Protein AF-A0A395YNE3-F1 (afdb_monomer_lite)

pLDDT: mean 74.56, std 19.7, range [29.56, 95.12]

Sequence (289 aa):
MYQTGFYNIILKGLAVMEKPTGIAQDAAESILNPAFVHENLLLLRRRLMLSQSEFIAKYLSDEDKKPLLSISKLSNIETKGGKDALKYANIISEQLSVDPNLFQLTPDAFAKNIELFIESQLNNTTSGDISELAQMVQKTSYVETLVHVMSDYLTDNLISGELKPGDKLPSDRNLAAMFGVGRTAVREALKVLSVLGLVRILPGQGTFVASKSANFFMAPLSWTFLLGEHNLGNIITVRTMLEDTSSRLAAEKATAEELDEMGTIISSAQELLPIIISRNFWSMILIFT

Structure (mmCIF, N/CA/C/O backbone):
data_AF-A0A395YNE3-F1
#
_entry.id   AF-A0A395YNE3-F1
#
loop_
_atom_site.group_PDB
_atom_site.id
_atom_site.type_symbol
_atom_site.label_atom_id
_atom_site.label_alt_id
_atom_site.label_comp_id
_atom_site.label_asym_id
_atom_site.label_entity_id
_atom_site.label_seq_id
_atom_site.pdbx_PDB_ins_code
_atom_site.Cartn_x
_atom_site.Cartn_y
_atom_site.Cartn_z
_atom_site.occupancy
_atom_site.B_iso_or_equiv
_atom_site.auth_seq_id
_atom_site.auth_comp_id
_atom_site.auth_asym_id
_atom_site.auth_atom_id
_atom_site.pdbx_PDB_model_num
ATOM 1 N N . MET A 1 1 ? 59.769 -0.523 -21.538 1.00 37.00 1 MET A N 1
ATOM 2 C CA . MET A 1 1 ? 59.441 -0.085 -22.909 1.00 37.00 1 MET A CA 1
ATOM 3 C C . MET A 1 1 ? 57.962 -0.366 -23.128 1.00 37.00 1 MET A C 1
ATOM 5 O O . MET A 1 1 ? 57.574 -1.413 -23.619 1.00 37.00 1 MET A O 1
ATOM 9 N N . TYR A 1 2 ? 57.146 0.530 -22.579 1.00 34.03 2 TYR A N 1
ATOM 10 C CA . TYR A 1 2 ? 55.697 0.562 -22.727 1.00 34.03 2 TYR A CA 1
ATOM 11 C C . TYR A 1 2 ? 55.397 1.252 -24.054 1.00 34.03 2 TYR A C 1
ATOM 13 O O . TYR A 1 2 ? 55.810 2.395 -24.192 1.00 34.03 2 TYR A O 1
ATOM 21 N N . GLN A 1 3 ? 54.735 0.575 -24.996 1.00 40.62 3 GLN A N 1
ATOM 22 C CA . GLN A 1 3 ? 53.855 1.155 -26.032 1.00 40.62 3 GLN A CA 1
ATOM 23 C C . GLN A 1 3 ? 53.572 0.120 -27.131 1.00 40.62 3 GLN A C 1
ATOM 25 O O . GLN A 1 3 ? 54.050 0.228 -28.254 1.00 40.62 3 GLN A O 1
ATOM 30 N N . THR A 1 4 ? 52.800 -0.926 -26.823 1.00 42.62 4 THR A N 1
ATOM 31 C CA . THR A 1 4 ? 52.101 -1.707 -27.876 1.00 42.62 4 THR A CA 1
ATOM 32 C C . THR A 1 4 ? 50.887 -2.501 -27.369 1.00 42.62 4 THR A C 1
ATOM 34 O O . THR A 1 4 ? 50.338 -3.319 -28.096 1.00 42.62 4 THR A O 1
ATOM 37 N N . GLY A 1 5 ? 50.433 -2.269 -26.128 1.00 36.66 5 GLY A N 1
ATOM 38 C CA . GLY A 1 5 ? 49.318 -3.013 -25.518 1.00 36.66 5 GLY A CA 1
ATOM 39 C C . GLY A 1 5 ? 47.963 -2.295 -25.518 1.00 36.66 5 GLY A C 1
ATOM 40 O O . GLY A 1 5 ? 46.941 -2.939 -25.317 1.00 36.66 5 GLY A O 1
ATOM 41 N N . PHE A 1 6 ? 47.926 -0.978 -25.755 1.00 35.12 6 PHE A N 1
ATOM 42 C CA . PHE A 1 6 ? 46.714 -0.176 -25.518 1.00 35.12 6 PHE A CA 1
ATOM 43 C C . PHE A 1 6 ? 45.779 -0.037 -26.732 1.00 35.12 6 PHE A C 1
ATOM 45 O O . PHE A 1 6 ? 44.622 0.325 -26.560 1.00 35.12 6 PHE A O 1
ATOM 52 N N . TYR A 1 7 ? 46.225 -0.381 -27.948 1.00 32.66 7 TYR A N 1
ATOM 53 C CA . TYR A 1 7 ? 45.396 -0.250 -29.160 1.00 32.66 7 TYR A CA 1
ATOM 54 C C . TYR A 1 7 ? 44.656 -1.540 -29.572 1.00 32.66 7 TYR A C 1
ATOM 56 O O . TYR A 1 7 ? 43.687 -1.470 -30.319 1.00 32.66 7 TYR A O 1
ATOM 64 N N . ASN A 1 8 ? 45.034 -2.713 -29.038 1.00 33.00 8 ASN A N 1
ATOM 65 C CA . ASN A 1 8 ? 44.382 -3.998 -29.362 1.00 33.00 8 ASN A CA 1
ATOM 66 C C . ASN A 1 8 ? 43.305 -4.448 -28.356 1.00 33.00 8 ASN A C 1
ATOM 68 O O . ASN A 1 8 ? 42.563 -5.386 -28.640 1.00 33.00 8 ASN A O 1
ATOM 72 N N . ILE A 1 9 ? 43.179 -3.779 -27.206 1.00 37.25 9 ILE A N 1
ATOM 73 C CA . ILE A 1 9 ? 42.118 -4.062 -26.221 1.00 37.25 9 ILE A CA 1
ATOM 74 C C . ILE A 1 9 ? 40.842 -3.270 -26.552 1.00 37.25 9 ILE A C 1
ATOM 76 O O . ILE A 1 9 ? 39.740 -3.789 -26.397 1.00 37.25 9 ILE A O 1
ATOM 80 N N . ILE A 1 10 ? 40.978 -2.072 -27.131 1.00 35.06 10 ILE A N 1
ATOM 81 C CA . ILE A 1 10 ? 39.840 -1.229 -27.534 1.00 35.06 10 ILE A CA 1
ATOM 82 C C . ILE A 1 10 ? 39.072 -1.843 -28.728 1.00 35.06 10 ILE A C 1
ATOM 84 O O . ILE A 1 10 ? 37.851 -1.746 -28.779 1.00 35.06 10 ILE A O 1
ATOM 88 N N . LEU A 1 11 ? 39.741 -2.557 -29.647 1.00 33.41 11 LEU A N 1
ATOM 89 C CA . LEU A 1 11 ? 39.080 -3.166 -30.818 1.00 33.41 11 LEU A CA 1
ATOM 90 C C . LEU A 1 11 ? 38.543 -4.591 -30.592 1.00 33.41 11 LEU A C 1
ATOM 92 O O . LEU A 1 11 ? 37.650 -5.014 -31.320 1.00 33.41 11 LEU A O 1
ATOM 96 N N . LYS A 1 12 ? 38.992 -5.314 -29.554 1.00 36.06 12 LYS A N 1
ATOM 97 C CA . LYS A 1 12 ? 38.308 -6.544 -29.099 1.00 36.06 12 LYS A CA 1
ATOM 98 C C . LYS A 1 12 ? 37.111 -6.258 -28.182 1.00 36.06 12 LYS A C 1
ATOM 100 O O . LYS A 1 12 ? 36.227 -7.099 -28.084 1.00 36.06 12 LYS A O 1
ATOM 105 N N . GLY A 1 13 ? 37.055 -5.072 -27.572 1.00 32.16 13 GLY A N 1
ATOM 106 C CA . GLY A 1 13 ? 35.927 -4.609 -26.755 1.00 32.16 13 GLY A CA 1
ATOM 107 C C . GLY A 1 13 ? 34.758 -3.996 -27.537 1.00 32.16 13 GLY A C 1
ATOM 108 O O . GLY A 1 13 ? 33.693 -3.821 -26.961 1.00 32.16 13 GLY A O 1
ATOM 109 N N . LEU A 1 14 ? 34.917 -3.702 -28.836 1.00 29.67 14 LEU A N 1
ATOM 110 C CA . LEU A 1 14 ? 33.851 -3.141 -29.686 1.00 29.67 14 LEU A CA 1
ATOM 111 C C . LEU A 1 14 ? 33.182 -4.157 -30.635 1.00 29.67 14 LEU A C 1
ATOM 113 O O . LEU A 1 14 ? 32.278 -3.785 -31.377 1.00 29.67 14 LEU A O 1
ATOM 117 N N . ALA A 1 15 ? 33.595 -5.429 -30.612 1.00 31.17 15 ALA A N 1
ATOM 118 C CA . ALA A 1 15 ? 33.071 -6.477 -31.499 1.00 31.17 15 ALA A CA 1
ATOM 119 C C . ALA A 1 15 ? 32.186 -7.528 -30.800 1.00 31.17 15 ALA A C 1
ATOM 121 O O . ALA A 1 15 ? 31.729 -8.458 -31.454 1.00 31.17 15 ALA A O 1
ATOM 122 N N . VAL A 1 16 ? 31.885 -7.373 -29.506 1.00 34.28 16 VAL A N 1
ATOM 123 C CA . VAL A 1 16 ? 30.870 -8.190 -28.812 1.00 34.28 16 VAL A CA 1
ATOM 124 C C . VAL A 1 16 ? 29.653 -7.315 -28.514 1.00 34.28 16 VAL A C 1
ATOM 126 O O . VAL A 1 16 ? 29.252 -7.095 -27.380 1.00 34.28 16 VAL A O 1
ATOM 129 N N . MET A 1 17 ? 29.090 -6.774 -29.594 1.00 29.56 17 MET A N 1
ATOM 130 C CA . MET A 1 17 ? 27.682 -6.388 -29.695 1.00 29.56 17 MET A CA 1
ATOM 131 C C . MET A 1 17 ? 26.917 -7.557 -30.329 1.00 29.56 17 MET A C 1
ATOM 133 O O . MET A 1 17 ? 26.218 -7.400 -31.329 1.00 29.56 17 MET A O 1
ATOM 137 N N . GLU A 1 18 ? 27.068 -8.756 -29.767 1.00 30.50 18 GLU A N 1
ATOM 138 C CA . GLU A 1 18 ? 26.043 -9.776 -29.939 1.00 30.50 18 GLU A CA 1
ATOM 139 C C . GLU A 1 18 ? 24.945 -9.450 -28.934 1.00 30.50 18 GLU A C 1
ATOM 141 O O . GLU A 1 18 ? 25.127 -9.537 -27.719 1.00 30.50 18 GLU A O 1
ATOM 146 N N . LYS A 1 19 ? 23.797 -9.017 -29.471 1.00 32.00 19 LYS A N 1
ATOM 147 C CA . LYS A 1 19 ? 22.507 -9.073 -28.776 1.00 32.00 19 LYS A CA 1
ATOM 148 C C . LYS A 1 19 ? 22.451 -10.389 -27.992 1.00 32.00 19 LYS A C 1
ATOM 150 O O . LYS A 1 19 ? 22.839 -11.400 -28.576 1.00 32.00 19 LYS A O 1
ATOM 155 N N . PRO A 1 20 ? 21.949 -10.431 -26.746 1.00 30.88 20 PRO A N 1
ATOM 156 C CA . PRO A 1 20 ? 21.770 -11.696 -26.051 1.00 30.88 20 PRO A CA 1
ATOM 157 C C . PRO A 1 20 ? 20.694 -12.515 -26.781 1.00 30.88 20 PRO A C 1
ATOM 159 O O . PRO A 1 20 ? 19.504 -12.460 -26.482 1.00 30.88 20 PRO A O 1
ATOM 162 N N . THR A 1 21 ? 21.123 -13.267 -27.792 1.00 35.94 21 THR A N 1
ATOM 163 C CA . THR A 1 21 ? 20.392 -14.354 -28.423 1.00 35.94 21 THR A CA 1
ATOM 164 C C . THR A 1 21 ? 20.439 -15.530 -27.466 1.00 35.94 21 THR A C 1
ATOM 166 O O . THR A 1 21 ? 21.316 -16.384 -27.531 1.00 35.94 21 THR A O 1
ATOM 169 N N . GLY A 1 22 ? 19.479 -15.529 -26.549 1.00 30.23 22 GLY A N 1
ATOM 170 C CA . GLY A 1 22 ? 19.093 -16.663 -25.721 1.00 30.23 22 GLY A CA 1
ATOM 171 C C . GLY A 1 22 ? 17.600 -16.930 -25.881 1.00 30.23 22 GLY A C 1
ATOM 172 O O . GLY A 1 22 ? 16.867 -16.918 -24.901 1.00 30.23 22 GLY A O 1
ATOM 173 N N . ILE A 1 23 ? 17.142 -17.109 -27.124 1.00 35.56 23 ILE A N 1
ATOM 174 C CA . ILE A 1 23 ? 15.809 -17.627 -27.451 1.00 35.56 23 ILE A CA 1
ATOM 175 C C . ILE A 1 23 ? 16.020 -18.952 -28.177 1.00 35.56 23 ILE A C 1
ATOM 177 O O . ILE A 1 23 ? 16.461 -18.946 -29.321 1.00 35.56 23 ILE A O 1
ATOM 181 N N . ALA A 1 24 ? 15.679 -20.063 -27.530 1.00 35.56 24 ALA A N 1
ATOM 182 C CA . ALA A 1 24 ? 14.975 -21.176 -28.163 1.00 35.56 24 ALA A CA 1
ATOM 183 C C . ALA A 1 24 ? 14.585 -22.213 -27.102 1.00 35.56 24 ALA A C 1
ATOM 185 O O . ALA A 1 24 ? 15.430 -22.639 -26.323 1.00 35.56 24 ALA A O 1
ATOM 186 N N . GLN A 1 25 ? 13.324 -22.649 -27.175 1.00 32.97 25 GLN A N 1
ATOM 187 C CA . GLN A 1 25 ? 12.734 -23.810 -26.495 1.00 32.97 25 GLN A CA 1
ATOM 188 C C . GLN A 1 25 ? 12.324 -23.608 -25.031 1.00 32.97 25 GLN A C 1
ATOM 190 O O . GLN A 1 25 ? 12.816 -24.280 -24.140 1.00 32.97 25 GLN A O 1
ATOM 195 N N . ASP A 1 26 ? 11.402 -22.671 -24.799 1.00 31.81 26 ASP A N 1
ATOM 196 C CA . ASP A 1 26 ? 10.126 -22.975 -24.126 1.00 31.81 26 ASP A CA 1
ATOM 197 C C . ASP A 1 26 ? 9.287 -21.696 -23.996 1.00 31.81 26 ASP A C 1
ATOM 199 O O . ASP A 1 26 ? 9.612 -20.813 -23.207 1.00 31.81 26 ASP A O 1
ATOM 203 N N . ALA A 1 27 ? 8.241 -21.602 -24.823 1.00 34.97 27 ALA A N 1
ATOM 204 C CA . ALA A 1 27 ? 6.957 -20.925 -24.596 1.00 34.97 27 ALA A CA 1
ATOM 205 C C . ALA A 1 27 ? 6.392 -20.465 -25.944 1.00 34.97 27 ALA A C 1
ATOM 207 O O . ALA A 1 27 ? 6.839 -19.491 -26.551 1.00 34.97 27 ALA A O 1
ATOM 208 N N . ALA A 1 28 ? 5.395 -21.198 -26.418 1.00 36.03 28 ALA A N 1
ATOM 209 C CA . ALA A 1 28 ? 4.465 -20.698 -27.407 1.00 36.03 28 ALA A CA 1
ATOM 210 C C . ALA A 1 28 ? 3.846 -19.372 -26.909 1.00 36.03 28 ALA A C 1
ATOM 212 O O . ALA A 1 28 ? 3.448 -19.275 -25.752 1.00 36.03 28 ALA A O 1
ATOM 213 N N . GLU A 1 29 ? 3.788 -18.376 -27.799 1.00 44.19 29 GLU A N 1
ATOM 214 C CA . GLU A 1 29 ? 2.995 -17.140 -27.689 1.00 44.19 29 GLU A CA 1
ATOM 215 C C . GLU A 1 29 ? 3.310 -16.173 -26.529 1.00 44.19 29 GLU A C 1
ATOM 217 O O . GLU A 1 29 ? 2.519 -15.966 -25.614 1.00 44.19 29 GLU A O 1
ATOM 222 N N . SER A 1 30 ? 4.399 -15.408 -26.658 1.00 53.66 30 SER A N 1
ATOM 223 C CA . SER A 1 30 ? 4.457 -14.070 -26.050 1.00 53.66 30 SER A CA 1
ATOM 224 C C . SER A 1 30 ? 3.650 -13.083 -26.905 1.00 53.66 30 SER A C 1
ATOM 226 O O . SER A 1 30 ? 4.214 -12.259 -27.628 1.00 53.66 30 SER A O 1
ATOM 228 N N . ILE A 1 31 ? 2.320 -13.187 -26.871 1.00 63.75 31 ILE A N 1
ATOM 229 C CA . ILE A 1 31 ? 1.443 -12.166 -27.454 1.00 63.75 31 ILE A CA 1
ATOM 230 C C . ILE A 1 31 ? 1.620 -10.895 -26.620 1.00 63.75 31 ILE A C 1
ATOM 232 O O . ILE A 1 31 ? 1.262 -10.870 -25.443 1.00 63.75 31 ILE A O 1
ATOM 236 N N . LEU A 1 32 ? 2.186 -9.846 -27.224 1.00 82.38 32 LEU A N 1
ATOM 237 C CA . LEU A 1 32 ? 2.226 -8.519 -26.612 1.00 82.38 32 LEU A CA 1
ATOM 238 C C . LEU A 1 32 ? 0.789 -8.073 -26.347 1.00 82.38 32 LEU A C 1
ATOM 240 O O . LEU A 1 32 ? -0.015 -7.963 -27.275 1.00 82.38 32 LEU A O 1
ATOM 244 N N . ASN A 1 33 ? 0.463 -7.838 -25.082 1.00 88.75 33 ASN A N 1
ATOM 245 C CA . ASN A 1 33 ? -0.868 -7.434 -24.672 1.00 88.75 33 ASN A CA 1
ATOM 246 C C . ASN A 1 33 ? -0.793 -6.151 -23.828 1.00 88.75 33 ASN A C 1
ATOM 248 O O . ASN A 1 33 ? -0.316 -6.187 -22.690 1.00 88.75 33 ASN A O 1
ATOM 252 N N . PRO A 1 34 ? -1.320 -5.018 -24.336 1.00 88.75 34 PRO A N 1
ATOM 253 C CA . PRO A 1 34 ? -1.394 -3.763 -23.591 1.00 88.75 34 PRO A CA 1
ATOM 254 C C . PRO A 1 34 ? -2.131 -3.867 -22.249 1.00 88.75 34 PRO A C 1
ATOM 256 O O . PRO A 1 34 ? -1.916 -3.029 -21.374 1.00 88.75 34 PRO A O 1
ATOM 259 N N . ALA A 1 35 ? -2.978 -4.886 -22.060 1.00 89.81 35 ALA A N 1
ATOM 260 C CA . ALA A 1 35 ? -3.647 -5.135 -20.789 1.00 89.81 35 ALA A CA 1
ATOM 261 C C . ALA A 1 35 ? -2.662 -5.453 -19.651 1.00 89.81 35 ALA A C 1
ATOM 263 O O . ALA A 1 35 ? -2.973 -5.148 -18.511 1.00 89.81 35 ALA A O 1
ATOM 264 N N . PHE A 1 36 ? -1.465 -5.983 -19.930 1.00 93.31 36 PHE A N 1
ATOM 265 C CA . PHE A 1 36 ? -0.478 -6.278 -18.881 1.00 93.31 36 PHE A CA 1
ATOM 266 C C . PHE A 1 36 ? 0.329 -5.059 -18.426 1.00 93.31 36 PHE A C 1
ATOM 268 O O . PHE A 1 36 ? 1.002 -5.116 -17.399 1.00 93.31 36 PHE A O 1
ATOM 275 N N . VAL A 1 37 ? 0.249 -3.932 -19.142 1.00 93.69 37 VAL A N 1
ATOM 276 C CA . VAL A 1 37 ? 1.088 -2.752 -18.870 1.00 93.69 37 VAL A CA 1
ATOM 277 C C . VAL A 1 37 ? 0.909 -2.237 -17.452 1.00 93.69 37 VAL A C 1
ATOM 279 O O . VAL A 1 37 ? 1.887 -1.883 -16.802 1.00 93.69 37 VAL A O 1
ATOM 282 N N . HIS A 1 38 ? -0.322 -2.205 -16.948 1.00 93.44 38 HIS A N 1
ATOM 283 C CA . HIS A 1 38 ? -0.559 -1.694 -15.606 1.00 93.44 38 HIS A CA 1
ATOM 284 C C . HIS A 1 38 ? -0.001 -2.598 -14.509 1.00 93.44 38 HIS A C 1
ATOM 286 O O . HIS A 1 38 ? 0.606 -2.110 -13.557 1.00 93.44 38 HIS A O 1
ATOM 292 N N . GLU A 1 39 ? -0.162 -3.908 -14.674 1.00 91.06 39 GLU A N 1
ATOM 293 C CA . GLU A 1 39 ? 0.361 -4.901 -13.748 1.00 91.06 39 GLU A CA 1
ATOM 294 C C . GLU A 1 39 ? 1.893 -4.898 -13.767 1.00 91.06 39 GLU A C 1
ATOM 296 O O . GLU A 1 39 ? 2.529 -4.933 -12.718 1.00 91.06 39 GLU A O 1
ATOM 301 N N . ASN A 1 40 ? 2.498 -4.735 -14.943 1.00 92.94 40 ASN A N 1
ATOM 302 C CA . ASN A 1 40 ? 3.946 -4.648 -15.097 1.00 92.94 40 ASN A CA 1
ATOM 303 C C . ASN A 1 40 ? 4.528 -3.327 -14.568 1.00 92.94 40 ASN A C 1
ATOM 305 O O . ASN A 1 40 ? 5.600 -3.331 -13.965 1.00 92.94 40 ASN A O 1
ATOM 309 N N . LEU A 1 41 ? 3.821 -2.200 -14.697 1.00 93.25 41 LEU A N 1
ATOM 310 C CA . LEU A 1 41 ? 4.197 -0.946 -14.028 1.00 93.25 41 LEU A CA 1
ATOM 311 C C . LEU A 1 41 ? 4.211 -1.115 -12.505 1.00 93.25 41 LEU A C 1
ATOM 313 O O . LEU A 1 41 ? 5.187 -0.753 -11.844 1.00 93.25 41 LEU A O 1
ATOM 317 N N . LEU A 1 42 ? 3.157 -1.732 -11.971 1.00 90.12 42 LEU A N 1
ATOM 318 C CA . LEU A 1 42 ? 3.047 -2.048 -10.555 1.00 90.12 42 LEU A CA 1
ATOM 319 C C . LEU A 1 42 ? 4.168 -2.991 -10.097 1.00 90.12 42 LEU A C 1
ATOM 321 O O . LEU A 1 42 ? 4.780 -2.757 -9.053 1.00 90.12 42 LEU A O 1
ATOM 325 N N . LEU A 1 43 ? 4.464 -4.037 -10.873 1.00 88.38 43 LEU A N 1
ATOM 326 C CA . LEU A 1 43 ? 5.547 -4.977 -10.583 1.00 88.38 43 LEU A CA 1
ATOM 327 C C . LEU A 1 43 ? 6.905 -4.288 -10.583 1.00 88.38 43 LEU A C 1
ATOM 329 O O . LEU A 1 43 ? 7.659 -4.467 -9.631 1.00 88.38 43 LEU A O 1
ATOM 333 N N . LEU A 1 44 ? 7.209 -3.473 -11.593 1.00 89.62 44 LEU A N 1
ATOM 334 C CA . LEU A 1 44 ? 8.458 -2.721 -11.647 1.00 89.62 44 LEU A CA 1
ATOM 335 C C . LEU A 1 44 ? 8.619 -1.841 -10.407 1.00 89.62 44 LEU A C 1
ATOM 337 O O . LEU A 1 44 ? 9.636 -1.927 -9.720 1.00 89.62 44 LEU A O 1
ATOM 341 N N . ARG A 1 45 ? 7.615 -1.015 -10.094 1.00 90.00 45 ARG A N 1
ATOM 342 C CA . ARG A 1 45 ? 7.679 -0.113 -8.942 1.00 90.00 45 ARG A CA 1
ATOM 343 C C . ARG A 1 45 ? 7.915 -0.879 -7.643 1.00 90.00 45 ARG A C 1
ATOM 345 O O . ARG A 1 45 ? 8.775 -0.496 -6.850 1.00 90.00 45 ARG A O 1
ATOM 352 N N . ARG A 1 46 ? 7.170 -1.967 -7.436 1.00 86.06 46 ARG A N 1
ATOM 353 C CA . ARG A 1 46 ? 7.303 -2.803 -6.241 1.00 86.06 46 ARG A CA 1
ATOM 354 C C . ARG A 1 46 ? 8.675 -3.464 -6.157 1.00 86.06 46 ARG A C 1
ATOM 356 O O . ARG A 1 46 ? 9.270 -3.419 -5.088 1.00 86.06 46 ARG A O 1
ATOM 363 N N . ARG A 1 47 ? 9.207 -3.987 -7.269 1.00 82.62 47 ARG A N 1
ATOM 364 C CA . ARG A 1 47 ? 10.557 -4.577 -7.339 1.00 82.62 47 ARG A CA 1
ATOM 365 C C . ARG A 1 47 ? 11.667 -3.568 -7.060 1.00 82.62 47 ARG A C 1
ATOM 367 O O . ARG A 1 47 ? 12.698 -3.938 -6.508 1.00 82.62 47 ARG A O 1
ATOM 374 N N . LEU A 1 48 ? 11.449 -2.301 -7.398 1.00 81.81 48 LEU A N 1
ATOM 375 C CA . LEU A 1 48 ? 12.358 -1.208 -7.057 1.00 81.81 48 LEU A CA 1
ATOM 376 C C . LEU A 1 48 ? 12.217 -0.723 -5.602 1.00 81.81 48 LEU A C 1
ATOM 378 O O . LEU A 1 48 ? 12.982 0.148 -5.200 1.00 81.81 48 LEU A O 1
ATOM 382 N N . MET A 1 49 ? 11.277 -1.271 -4.819 1.00 80.94 49 MET A N 1
ATOM 383 C CA . MET A 1 49 ? 10.934 -0.826 -3.457 1.00 80.94 49 MET A CA 1
ATOM 384 C C . MET A 1 49 ? 10.571 0.655 -3.379 1.00 80.94 49 MET A C 1
ATOM 386 O O . MET A 1 49 ? 10.914 1.327 -2.413 1.00 80.94 49 MET A O 1
ATOM 390 N N . LEU A 1 50 ? 9.892 1.176 -4.399 1.00 83.31 50 LEU A N 1
ATOM 391 C CA . LEU A 1 50 ? 9.516 2.584 -4.430 1.00 83.31 50 LEU A CA 1
ATOM 392 C C . LEU A 1 50 ? 8.048 2.754 -4.052 1.00 83.31 50 LEU A C 1
ATOM 394 O O . LEU A 1 50 ? 7.151 2.066 -4.564 1.00 83.31 50 LEU A O 1
ATOM 398 N N . SER A 1 51 ? 7.790 3.722 -3.177 1.00 85.00 51 SER A N 1
ATOM 399 C CA . SER A 1 51 ? 6.449 4.284 -3.025 1.00 85.00 51 SER A CA 1
ATOM 400 C C . SER A 1 51 ? 5.981 4.882 -4.347 1.00 85.00 51 SER A C 1
ATOM 402 O O . SER A 1 51 ? 6.767 5.119 -5.266 1.00 85.00 51 SER A O 1
ATOM 404 N N . GLN A 1 52 ? 4.685 5.146 -4.476 1.00 87.88 52 GLN A N 1
ATOM 405 C CA . GLN A 1 52 ? 4.191 5.840 -5.666 1.00 87.88 52 GLN A CA 1
ATOM 406 C C . GLN A 1 52 ? 4.782 7.246 -5.790 1.00 87.88 52 GLN A C 1
ATOM 408 O O . GLN A 1 52 ? 5.135 7.658 -6.891 1.00 87.88 52 GLN A O 1
ATOM 413 N N . SER A 1 53 ? 4.934 7.968 -4.677 1.00 87.75 53 SER A N 1
ATOM 414 C CA . SER A 1 53 ? 5.540 9.302 -4.671 1.00 87.75 53 SER A CA 1
ATOM 415 C C . SER A 1 53 ? 7.002 9.258 -5.117 1.00 87.75 53 SER A C 1
ATOM 417 O O . SER A 1 53 ? 7.388 10.027 -5.996 1.00 87.75 53 SER A O 1
ATOM 419 N N . GLU A 1 54 ? 7.800 8.327 -4.591 1.00 87.38 54 GLU A N 1
ATOM 420 C CA . GLU A 1 54 ? 9.201 8.155 -4.992 1.00 87.38 54 GLU A CA 1
ATOM 421 C C . GLU A 1 54 ? 9.325 7.664 -6.434 1.00 87.38 54 GLU A C 1
ATOM 423 O O . GLU A 1 54 ? 10.196 8.126 -7.167 1.00 87.38 54 GLU A O 1
ATOM 428 N N . PHE A 1 55 ? 8.445 6.763 -6.873 1.00 90.69 55 PHE A N 1
ATOM 429 C CA . PHE A 1 55 ? 8.422 6.288 -8.254 1.00 90.69 55 PHE A CA 1
ATOM 430 C C . PHE A 1 55 ? 8.111 7.424 -9.230 1.00 90.69 55 PHE A C 1
ATOM 432 O O . PHE A 1 55 ? 8.764 7.536 -10.266 1.00 90.69 55 PHE A O 1
ATOM 439 N N . ILE A 1 56 ? 7.176 8.312 -8.876 1.00 93.19 56 ILE A N 1
ATOM 440 C CA . ILE A 1 56 ? 6.873 9.511 -9.664 1.00 93.19 56 ILE A CA 1
ATOM 441 C C . ILE A 1 56 ? 8.066 10.469 -9.669 1.00 93.19 56 ILE A C 1
ATOM 443 O O . ILE A 1 56 ? 8.488 10.920 -10.733 1.00 93.19 56 ILE A O 1
ATOM 447 N N . ALA A 1 57 ? 8.638 10.752 -8.500 1.00 90.19 57 ALA A N 1
ATOM 448 C CA . ALA A 1 57 ? 9.782 11.649 -8.373 1.00 90.19 57 ALA A CA 1
ATOM 449 C C . ALA A 1 57 ? 11.002 11.147 -9.159 1.00 90.19 57 ALA A C 1
ATOM 451 O O . ALA A 1 57 ? 11.750 11.944 -9.721 1.00 90.19 57 ALA A O 1
ATOM 452 N N . LYS A 1 58 ? 11.197 9.825 -9.207 1.00 88.00 58 LYS A N 1
ATOM 453 C CA . LYS A 1 58 ? 12.345 9.201 -9.863 1.00 88.00 58 LYS A CA 1
ATOM 454 C C . LYS A 1 58 ? 12.145 9.017 -11.361 1.00 88.00 58 LYS A C 1
ATOM 456 O O . LYS A 1 58 ? 13.091 9.265 -12.100 1.00 88.00 58 LYS A O 1
ATOM 461 N N . TYR A 1 59 ? 10.957 8.582 -11.789 1.00 91.62 59 TYR A N 1
ATOM 462 C CA . TYR A 1 59 ? 10.743 8.157 -13.174 1.00 91.62 59 TYR A CA 1
ATOM 463 C C . TYR A 1 59 ? 9.718 8.955 -13.973 1.00 91.62 59 TYR A C 1
ATOM 465 O O . TYR A 1 59 ? 9.703 8.906 -15.199 1.00 91.62 59 TYR A O 1
ATOM 473 N N . LEU A 1 60 ? 8.832 9.684 -13.298 1.00 93.06 60 LEU A N 1
ATOM 474 C CA . LEU A 1 60 ? 7.705 10.370 -13.929 1.00 93.06 60 LEU A CA 1
ATOM 475 C C . LEU A 1 60 ? 7.689 11.844 -13.528 1.00 93.06 60 LEU A C 1
ATOM 477 O O . LEU A 1 60 ? 6.667 12.366 -13.083 1.00 93.06 60 LEU A O 1
ATOM 481 N N . SER A 1 61 ? 8.834 12.501 -13.693 1.00 91.81 61 SER A N 1
ATOM 482 C CA . SER A 1 61 ? 9.006 13.939 -13.490 1.00 91.81 61 SER A CA 1
ATOM 483 C C . SER A 1 61 ? 9.635 14.585 -14.727 1.00 91.81 61 SER A C 1
ATOM 485 O O . SER A 1 61 ? 10.375 13.923 -15.455 1.00 91.81 61 SER A O 1
ATOM 487 N N . ASP A 1 62 ? 9.299 15.846 -14.992 1.00 89.62 62 ASP A N 1
ATOM 488 C CA . ASP A 1 62 ? 9.892 16.624 -16.085 1.00 89.62 62 ASP A CA 1
ATOM 489 C C . ASP A 1 62 ? 11.320 17.108 -15.752 1.00 89.62 62 ASP A C 1
ATOM 491 O O . ASP A 1 62 ? 11.862 16.824 -14.679 1.00 89.62 62 ASP A O 1
ATOM 495 N N . GLU A 1 63 ? 11.942 17.846 -16.676 1.00 85.81 63 GLU A N 1
ATOM 496 C CA . GLU A 1 63 ? 13.292 18.409 -16.499 1.00 85.81 63 GLU A CA 1
ATOM 497 C C . GLU A 1 63 ? 13.395 19.355 -15.283 1.00 85.81 63 GLU A C 1
ATOM 499 O O . GLU A 1 63 ? 14.452 19.442 -14.655 1.00 85.81 63 GLU A O 1
ATOM 504 N N . ASP A 1 64 ? 12.284 19.989 -14.887 1.00 88.19 64 ASP A N 1
ATOM 505 C CA . ASP A 1 64 ? 12.171 20.862 -13.712 1.00 88.19 64 ASP A CA 1
ATOM 506 C C . ASP A 1 64 ? 11.879 20.083 -12.408 1.00 88.19 64 ASP A C 1
ATOM 508 O O . ASP A 1 64 ? 11.637 20.692 -11.361 1.00 88.19 64 ASP A O 1
ATOM 512 N N . LYS A 1 65 ? 11.882 18.741 -12.441 1.00 84.25 65 LYS A N 1
ATOM 513 C CA . LYS A 1 65 ? 11.476 17.842 -11.342 1.00 84.25 65 LYS A CA 1
ATOM 514 C C . LYS A 1 65 ? 10.010 17.979 -10.912 1.00 84.25 65 LYS A C 1
ATOM 516 O O . LYS A 1 65 ? 9.661 17.612 -9.786 1.00 84.25 65 LYS A O 1
ATOM 521 N N . LYS A 1 66 ? 9.127 18.490 -11.770 1.00 90.19 66 LYS A N 1
ATOM 522 C CA . LYS A 1 66 ? 7.685 18.507 -11.492 1.00 90.19 66 LYS A CA 1
ATOM 523 C C . LYS A 1 66 ? 7.058 17.162 -11.871 1.00 90.19 66 LYS A C 1
ATOM 525 O O . LYS A 1 66 ? 7.374 16.619 -12.929 1.00 90.19 66 LYS A O 1
ATOM 530 N N . PRO A 1 67 ? 6.137 16.628 -11.049 1.00 93.69 67 PRO A N 1
ATOM 531 C CA . PRO A 1 67 ? 5.514 15.333 -11.301 1.00 93.69 67 PRO A CA 1
ATOM 532 C C . PRO A 1 67 ? 4.594 15.370 -12.532 1.00 93.69 67 PRO A C 1
ATOM 534 O O . PRO A 1 67 ? 3.723 16.231 -12.649 1.00 93.69 67 PRO A O 1
ATOM 537 N N . LEU A 1 68 ? 4.732 14.384 -13.423 1.00 94.75 68 LEU A N 1
ATOM 538 C CA . LEU A 1 68 ? 3.936 14.236 -14.653 1.00 94.75 68 LEU A CA 1
ATOM 539 C C . LEU A 1 68 ? 2.509 13.710 -14.406 1.00 94.75 68 LEU A C 1
ATOM 541 O O . LEU A 1 68 ? 1.672 13.712 -15.315 1.00 94.75 68 LEU A O 1
ATOM 545 N N . LEU A 1 69 ? 2.234 13.203 -13.203 1.00 94.50 69 LEU A N 1
ATOM 546 C CA . LEU A 1 69 ? 0.925 12.729 -12.757 1.00 94.50 69 LEU A CA 1
ATOM 547 C C . LEU A 1 69 ? 0.822 12.747 -11.229 1.00 94.50 69 LEU A C 1
ATOM 549 O O . LEU A 1 69 ? 1.830 12.714 -10.527 1.00 94.50 69 LEU A O 1
ATOM 553 N N . SER A 1 70 ? -0.408 12.765 -10.714 1.00 92.44 70 SER A N 1
ATOM 554 C CA . SER A 1 70 ? -0.659 12.628 -9.279 1.00 92.44 70 SER A CA 1
ATOM 555 C C . SER A 1 70 ? -0.535 11.175 -8.811 1.00 92.44 70 SER A C 1
ATOM 557 O O . SER A 1 70 ? -0.753 10.240 -9.585 1.00 92.44 70 SER A O 1
ATOM 559 N N . ILE A 1 71 ? -0.281 10.992 -7.511 1.00 88.25 71 ILE A N 1
ATOM 560 C CA . ILE A 1 71 ? -0.265 9.683 -6.835 1.00 88.25 71 ILE A CA 1
ATOM 561 C C . ILE A 1 71 ? -1.573 8.925 -7.112 1.00 88.25 71 ILE A C 1
ATOM 563 O O . ILE A 1 71 ? -1.551 7.806 -7.611 1.00 88.25 71 ILE A O 1
ATOM 567 N N . SER A 1 72 ? -2.729 9.574 -6.936 1.00 86.62 72 SER A N 1
ATOM 568 C CA . SER A 1 72 ? -4.038 8.957 -7.200 1.00 86.62 72 SER A CA 1
ATOM 569 C C . SER A 1 72 ? -4.232 8.542 -8.663 1.00 86.62 72 SER A C 1
ATOM 571 O O . SER A 1 72 ? -4.933 7.569 -8.945 1.00 86.62 72 SER A O 1
ATOM 573 N N . LYS A 1 73 ? -3.639 9.267 -9.621 1.00 90.56 73 LYS A N 1
ATOM 574 C CA . LYS A 1 73 ? -3.692 8.889 -11.040 1.00 90.56 73 LYS A CA 1
ATOM 575 C C . LYS A 1 73 ? -2.817 7.664 -11.307 1.00 90.56 73 LYS A C 1
ATOM 577 O O . LYS A 1 73 ? -3.284 6.775 -12.014 1.00 90.56 73 LYS A O 1
ATOM 582 N N . LEU A 1 74 ? -1.614 7.591 -10.727 1.00 91.75 74 LEU A N 1
ATOM 583 C CA . LEU A 1 74 ? -0.752 6.407 -10.818 1.00 91.75 74 LEU A CA 1
ATOM 584 C C . LEU A 1 74 ? -1.424 5.185 -10.177 1.00 91.75 74 LEU A C 1
ATOM 586 O O . LEU A 1 74 ? -1.507 4.142 -10.813 1.00 91.75 74 LEU A O 1
ATOM 590 N N . SER A 1 75 ? -1.995 5.350 -8.984 1.00 88.12 75 SER A N 1
ATOM 591 C CA . SER A 1 75 ? -2.737 4.312 -8.260 1.00 88.12 75 SER A CA 1
ATOM 592 C C . SER A 1 75 ? -3.880 3.726 -9.094 1.00 88.12 75 SER A C 1
ATOM 594 O O . SER A 1 75 ? -3.983 2.510 -9.265 1.00 88.12 75 SER A O 1
ATOM 596 N N . ASN A 1 76 ? -4.685 4.582 -9.733 1.00 89.31 76 ASN A N 1
ATOM 597 C CA . ASN A 1 76 ? -5.735 4.124 -10.645 1.00 89.31 76 ASN A CA 1
ATOM 598 C C . ASN A 1 76 ? -5.182 3.376 -11.863 1.00 89.31 76 ASN A C 1
ATOM 600 O O . ASN A 1 76 ? -5.779 2.380 -12.267 1.00 89.31 76 ASN A O 1
ATOM 604 N N . ILE A 1 77 ? -4.065 3.843 -12.432 1.00 92.19 77 ILE A N 1
ATOM 605 C CA . ILE A 1 77 ? -3.416 3.175 -13.562 1.00 92.19 77 ILE A CA 1
ATOM 606 C C . ILE A 1 77 ? -2.952 1.788 -13.147 1.00 92.19 77 ILE A C 1
ATOM 608 O O . ILE A 1 77 ? -3.351 0.839 -13.795 1.00 92.19 77 ILE A O 1
ATOM 612 N N . GLU A 1 78 ? -2.176 1.653 -12.076 1.00 90.88 78 GLU A N 1
ATOM 613 C CA . GLU A 1 78 ? -1.642 0.366 -11.608 1.00 90.88 78 GLU A CA 1
ATOM 614 C C . GLU A 1 78 ? -2.743 -0.654 -11.290 1.00 90.88 78 GLU A C 1
ATOM 616 O O . GLU A 1 78 ? -2.585 -1.845 -11.556 1.00 90.88 78 GLU A O 1
ATOM 621 N N . THR A 1 79 ? -3.870 -0.171 -10.765 1.00 85.88 79 THR A N 1
ATOM 622 C CA . THR A 1 79 ? -4.982 -1.005 -10.300 1.00 85.88 79 THR A CA 1
ATOM 623 C C . THR A 1 79 ? -5.922 -1.420 -11.436 1.00 85.88 79 THR A C 1
ATOM 625 O O . THR A 1 79 ? -6.246 -2.590 -11.595 1.00 85.88 79 THR A O 1
ATOM 628 N N . LYS A 1 80 ? -6.381 -0.458 -12.247 1.00 85.44 80 LYS A N 1
ATOM 629 C CA . LYS A 1 80 ? -7.461 -0.658 -13.236 1.00 85.44 80 LYS A CA 1
ATOM 630 C C . LYS A 1 80 ? -6.982 -0.541 -14.680 1.00 85.44 80 LYS A C 1
ATOM 632 O O . LYS A 1 80 ? -7.783 -0.614 -15.612 1.00 85.44 80 LYS A O 1
ATOM 637 N N . GLY A 1 81 ? -5.695 -0.284 -14.872 1.00 87.06 81 GLY A N 1
ATOM 638 C CA . GLY A 1 81 ? -5.167 0.174 -16.140 1.00 87.06 81 GLY A CA 1
ATOM 639 C C . GLY A 1 81 ? -5.686 1.553 -16.518 1.00 87.06 81 GLY A C 1
ATOM 640 O O . GLY A 1 81 ? -6.108 2.374 -15.702 1.00 87.06 81 GLY A O 1
ATOM 641 N N . GLY A 1 82 ? -5.622 1.839 -17.808 1.00 86.38 82 GLY A N 1
ATOM 642 C CA . GLY A 1 82 ? -6.096 3.098 -18.351 1.00 86.38 82 GLY A CA 1
ATOM 643 C C . GLY A 1 82 ? -5.458 3.396 -19.691 1.00 86.38 82 GLY A C 1
ATOM 644 O O . GLY A 1 82 ? -4.420 2.841 -20.046 1.00 86.38 82 GLY A O 1
ATOM 645 N N . LYS A 1 83 ? -6.070 4.325 -20.426 1.00 85.69 83 LYS A N 1
ATOM 646 C CA . LYS A 1 83 ? -5.595 4.740 -21.755 1.00 85.69 83 LYS A CA 1
ATOM 647 C C . LYS A 1 83 ? -4.171 5.308 -21.723 1.00 85.69 83 LYS A C 1
ATOM 649 O O . LYS A 1 83 ? -3.441 5.178 -22.696 1.00 85.69 83 LYS A O 1
ATOM 654 N N . ASP A 1 84 ? -3.774 5.883 -20.588 1.00 90.69 84 ASP A N 1
ATOM 655 C CA . ASP A 1 84 ? -2.463 6.506 -20.405 1.00 90.69 84 ASP A CA 1
ATOM 656 C C . ASP A 1 84 ? -1.379 5.522 -19.922 1.00 90.69 84 ASP A C 1
ATOM 658 O O . ASP A 1 84 ? -0.213 5.899 -19.866 1.00 90.69 84 ASP A O 1
ATOM 662 N N . ALA A 1 85 ? -1.713 4.271 -19.568 1.00 92.31 85 ALA A N 1
ATOM 663 C CA . ALA A 1 85 ? -0.748 3.327 -18.985 1.00 92.31 85 ALA A CA 1
ATOM 664 C C . ALA A 1 85 ? 0.462 3.100 -19.908 1.00 92.31 85 ALA A C 1
ATOM 666 O O . ALA A 1 85 ? 1.611 3.185 -19.475 1.00 92.31 85 ALA A O 1
ATOM 667 N N . LEU A 1 86 ? 0.199 2.915 -21.205 1.00 93.44 86 LEU A N 1
ATOM 668 C CA . LEU A 1 86 ? 1.236 2.723 -22.219 1.00 93.44 86 LEU A CA 1
ATOM 669 C C . LEU A 1 86 ? 2.126 3.964 -22.388 1.00 93.44 86 LEU A C 1
ATOM 671 O O . LEU A 1 86 ? 3.333 3.836 -22.562 1.00 93.44 86 LEU A O 1
ATOM 675 N N . LYS A 1 87 ? 1.552 5.169 -22.272 1.00 94.88 87 LYS A N 1
ATOM 676 C CA . LYS A 1 87 ? 2.315 6.425 -22.313 1.00 94.88 87 LYS A CA 1
ATOM 677 C C . LYS A 1 87 ? 3.367 6.454 -21.203 1.00 94.88 87 LYS A C 1
ATOM 679 O O . LYS A 1 87 ? 4.520 6.767 -21.474 1.00 94.88 87 LYS A O 1
ATOM 684 N N . TYR A 1 88 ? 2.980 6.137 -19.968 1.00 95.12 88 TYR A N 1
ATOM 685 C CA . TYR A 1 88 ? 3.912 6.162 -18.839 1.00 95.12 88 TYR A CA 1
ATOM 686 C C . TYR A 1 88 ? 4.935 5.025 -18.903 1.00 95.12 88 TYR A C 1
ATOM 688 O O . TYR A 1 88 ? 6.103 5.257 -18.602 1.00 95.12 88 TYR A O 1
ATOM 696 N N . ALA A 1 89 ? 4.539 3.838 -19.374 1.00 93.56 89 ALA A N 1
ATOM 697 C CA . ALA A 1 89 ? 5.474 2.742 -19.623 1.00 93.56 89 ALA A CA 1
ATOM 698 C C . ALA A 1 89 ? 6.564 3.126 -20.635 1.00 93.56 89 ALA A C 1
ATOM 700 O O . ALA A 1 89 ? 7.730 2.825 -20.400 1.00 93.56 89 ALA A O 1
ATOM 701 N N . ASN A 1 90 ? 6.223 3.853 -21.704 1.00 93.00 90 ASN A N 1
ATOM 702 C CA . ASN A 1 90 ? 7.211 4.334 -22.674 1.00 93.00 90 ASN A CA 1
ATOM 703 C C . ASN A 1 90 ? 8.213 5.312 -22.045 1.00 93.00 90 ASN A C 1
ATOM 705 O O . ASN A 1 90 ? 9.414 5.130 -22.216 1.00 93.00 90 ASN A O 1
ATOM 709 N N . ILE A 1 91 ? 7.735 6.287 -21.262 1.00 93.44 91 ILE A N 1
ATOM 710 C CA . ILE A 1 91 ? 8.601 7.252 -20.557 1.00 93.44 91 ILE A CA 1
ATOM 711 C C . ILE A 1 91 ? 9.589 6.520 -19.639 1.00 93.44 91 ILE A C 1
ATOM 713 O O . ILE A 1 91 ? 10.789 6.781 -19.662 1.00 93.44 91 ILE A O 1
ATOM 717 N N . ILE A 1 92 ? 9.092 5.563 -18.853 1.00 91.50 92 ILE A N 1
ATOM 718 C CA . ILE A 1 92 ? 9.930 4.762 -17.954 1.00 91.50 92 ILE A CA 1
ATOM 719 C C . ILE A 1 92 ? 10.924 3.913 -18.752 1.00 91.50 92 ILE A C 1
ATOM 721 O O . ILE A 1 92 ? 12.079 3.788 -18.356 1.00 91.50 92 ILE A O 1
ATOM 725 N N . SER A 1 93 ? 10.502 3.351 -19.884 1.00 88.75 93 SER A N 1
ATOM 726 C CA . SER A 1 93 ? 11.357 2.514 -20.732 1.00 88.75 93 SER A CA 1
ATOM 727 C C . SER A 1 93 ? 12.534 3.296 -21.306 1.00 88.75 93 SER A C 1
ATOM 729 O O . SER A 1 93 ? 13.657 2.799 -21.284 1.00 88.75 93 SER A O 1
ATOM 731 N N . GLU A 1 94 ? 12.307 4.540 -21.734 1.00 86.50 94 GLU A N 1
ATOM 732 C CA . GLU A 1 94 ? 13.373 5.447 -22.172 1.00 86.50 94 GLU A CA 1
ATOM 733 C C . GLU A 1 94 ? 14.372 5.719 -21.041 1.00 86.50 94 GLU A C 1
ATOM 735 O O . GLU A 1 94 ? 15.579 5.567 -21.230 1.00 86.50 94 GLU A O 1
ATOM 740 N N . GLN A 1 95 ? 13.883 6.036 -19.839 1.00 84.25 95 GLN A N 1
ATOM 741 C CA . GLN A 1 95 ? 14.754 6.314 -18.694 1.00 84.25 95 GLN A CA 1
ATOM 742 C C . GLN A 1 95 ? 15.534 5.092 -18.202 1.00 84.25 95 GLN A C 1
ATOM 744 O O . GLN A 1 95 ? 16.669 5.222 -17.747 1.00 84.25 95 GLN A O 1
ATOM 749 N N . LEU A 1 96 ? 14.942 3.901 -18.293 1.00 82.81 96 LEU A N 1
ATOM 750 C CA . LEU A 1 96 ? 15.601 2.642 -17.954 1.00 82.81 96 LEU A CA 1
ATOM 751 C C . LEU A 1 96 ? 16.448 2.087 -19.110 1.00 82.81 96 LEU A C 1
ATOM 753 O O . LEU A 1 96 ? 17.167 1.112 -18.910 1.00 82.81 96 LEU A O 1
ATOM 757 N N . SER A 1 97 ? 16.392 2.699 -20.300 1.00 82.88 97 SER A N 1
ATOM 758 C CA . SER A 1 97 ? 17.029 2.200 -21.526 1.00 82.88 97 SER A CA 1
ATOM 759 C C . SER A 1 97 ? 16.635 0.752 -21.863 1.00 82.88 97 SER A C 1
ATOM 761 O O . SER A 1 97 ? 17.476 -0.062 -22.249 1.00 82.88 97 SER A O 1
ATOM 763 N N . VAL A 1 98 ? 15.348 0.423 -21.712 1.00 83.56 98 VAL A N 1
ATOM 764 C CA . VAL A 1 98 ? 14.774 -0.904 -22.002 1.00 83.56 98 VAL A CA 1
ATOM 765 C C . VAL A 1 98 ? 13.722 -0.836 -23.112 1.00 83.56 98 VAL A C 1
ATOM 767 O O . VAL A 1 98 ? 13.184 0.229 -23.405 1.00 83.56 98 VAL A O 1
ATOM 770 N N . ASP A 1 99 ? 13.414 -1.974 -23.744 1.00 84.00 99 ASP A N 1
ATOM 771 C CA . ASP A 1 99 ? 12.372 -2.042 -24.778 1.00 84.00 99 ASP A CA 1
ATOM 772 C C . ASP A 1 99 ? 10.975 -1.813 -24.155 1.00 84.00 99 ASP A C 1
ATOM 774 O O . ASP A 1 99 ? 10.585 -2.560 -23.249 1.00 84.00 99 ASP A O 1
ATOM 778 N N . PRO A 1 100 ? 10.185 -0.831 -24.634 1.00 83.62 100 PRO A N 1
ATOM 779 C CA . PRO A 1 100 ? 8.836 -0.574 -24.127 1.00 83.62 100 PRO A CA 1
ATOM 780 C C . PRO A 1 100 ? 7.861 -1.747 -24.282 1.00 83.62 100 PRO A C 1
ATOM 782 O O . PRO A 1 100 ? 6.895 -1.855 -23.522 1.00 83.62 100 PRO A O 1
ATOM 785 N N . ASN A 1 101 ? 8.110 -2.672 -25.212 1.00 89.25 101 ASN A N 1
ATOM 786 C CA . ASN A 1 101 ? 7.293 -3.875 -25.368 1.00 89.25 101 ASN A CA 1
ATOM 787 C C . ASN A 1 101 ? 7.422 -4.843 -24.187 1.00 89.25 101 ASN A C 1
ATOM 789 O O . ASN A 1 101 ? 6.536 -5.677 -24.003 1.00 89.25 101 ASN A O 1
ATOM 793 N N . LEU A 1 102 ? 8.456 -4.711 -23.345 1.00 88.25 102 LEU A N 1
ATOM 794 C CA . LEU A 1 102 ? 8.595 -5.531 -22.140 1.00 88.25 102 LEU A CA 1
ATOM 795 C C . LEU A 1 102 ? 7.377 -5.391 -21.224 1.00 88.25 102 LEU A C 1
ATOM 797 O O . LEU A 1 102 ? 6.868 -6.390 -20.727 1.00 88.25 102 LEU A O 1
ATOM 801 N N . PHE A 1 103 ? 6.844 -4.179 -21.061 1.00 91.62 103 PHE A N 1
ATOM 802 C CA . PHE A 1 103 ? 5.664 -3.939 -20.224 1.00 91.62 103 PHE A CA 1
ATOM 803 C C . PHE A 1 103 ? 4.384 -4.577 -20.773 1.00 91.62 103 PHE A C 1
ATOM 805 O O . PHE A 1 103 ? 3.389 -4.643 -20.061 1.00 91.62 103 PHE A O 1
ATOM 812 N N . GLN A 1 104 ? 4.382 -5.058 -22.014 1.00 93.00 104 GLN A N 1
ATOM 813 C CA . GLN A 1 104 ? 3.244 -5.756 -22.617 1.00 93.00 104 GLN A CA 1
ATOM 814 C C . GLN A 1 104 ? 3.377 -7.282 -22.537 1.00 93.00 104 GLN A C 1
ATOM 816 O O . GLN A 1 104 ? 2.494 -7.998 -23.008 1.00 93.00 104 GLN A O 1
ATOM 821 N N . LEU A 1 105 ? 4.473 -7.791 -21.968 1.00 89.38 105 LEU A N 1
ATOM 822 C CA . LEU A 1 105 ? 4.646 -9.214 -21.704 1.00 89.38 105 LEU A CA 1
ATOM 823 C C . LEU A 1 105 ? 3.721 -9.672 -20.575 1.00 89.38 105 LEU A C 1
ATOM 825 O O . LEU A 1 105 ? 3.274 -8.878 -19.749 1.00 89.38 105 LEU A O 1
ATOM 829 N N . THR A 1 106 ? 3.492 -10.980 -20.483 1.00 89.12 106 THR A N 1
ATOM 830 C CA . THR A 1 106 ? 2.882 -11.562 -19.282 1.00 89.12 106 THR A CA 1
ATOM 831 C C . THR A 1 106 ? 3.703 -11.191 -18.035 1.00 89.12 106 THR A C 1
ATOM 833 O O . THR A 1 106 ? 4.936 -11.176 -18.141 1.00 89.12 106 THR A O 1
ATOM 836 N N . PRO A 1 107 ? 3.076 -10.996 -16.863 1.00 88.12 107 PRO A N 1
ATOM 837 C CA . PRO A 1 107 ? 3.754 -10.664 -15.606 1.00 88.12 107 PRO A CA 1
ATOM 838 C C . PRO A 1 107 ? 4.984 -11.525 -15.284 1.00 88.12 107 PRO A C 1
ATOM 840 O O . PRO A 1 107 ? 6.039 -10.999 -14.930 1.00 88.12 107 PRO A O 1
ATOM 843 N N . ASP A 1 108 ? 4.887 -12.843 -15.484 1.00 83.62 108 ASP A N 1
ATOM 844 C CA . ASP A 1 108 ? 5.990 -13.777 -15.225 1.00 83.62 108 ASP A CA 1
ATOM 845 C C . ASP A 1 108 ? 7.184 -13.543 -16.164 1.00 83.62 108 ASP A C 1
ATOM 847 O O . ASP A 1 108 ? 8.341 -13.500 -15.735 1.00 83.62 108 ASP A O 1
ATOM 851 N N . ALA A 1 109 ? 6.911 -13.346 -17.457 1.00 82.38 109 ALA A N 1
ATOM 852 C CA . ALA A 1 109 ? 7.940 -13.041 -18.446 1.00 82.38 109 ALA A CA 1
ATOM 853 C C . ALA A 1 109 ? 8.567 -11.661 -18.200 1.00 82.38 109 ALA A C 1
ATOM 855 O O . ALA A 1 109 ? 9.786 -11.523 -18.284 1.00 82.38 109 ALA A O 1
ATOM 856 N N . PHE A 1 110 ? 7.768 -10.651 -17.853 1.00 87.81 110 PHE A N 1
ATOM 857 C CA . PHE A 1 110 ? 8.267 -9.325 -17.498 1.00 87.81 110 PHE A CA 1
ATOM 858 C C . PHE A 1 110 ? 9.196 -9.378 -16.279 1.00 87.81 110 PHE A C 1
ATOM 860 O O . PHE A 1 110 ? 10.322 -8.884 -16.342 1.00 87.81 110 PHE A O 1
ATOM 867 N N . ALA A 1 111 ? 8.774 -10.054 -15.205 1.00 82.62 111 ALA A N 1
ATOM 868 C CA . ALA A 1 111 ? 9.563 -10.202 -13.986 1.00 82.62 111 ALA A CA 1
ATOM 869 C C . ALA A 1 111 ? 10.946 -10.817 -14.260 1.00 82.62 111 ALA A C 1
ATOM 871 O O . ALA A 1 111 ? 11.954 -10.277 -13.806 1.00 82.62 111 ALA A O 1
ATOM 872 N N . LYS A 1 112 ? 11.006 -11.881 -15.074 1.00 79.50 112 LYS A N 1
ATOM 873 C CA . LYS A 1 112 ? 12.266 -12.538 -15.459 1.00 79.50 112 LYS A CA 1
ATOM 874 C C . LYS A 1 112 ? 13.214 -11.608 -16.227 1.00 79.50 112 LYS A C 1
ATOM 876 O O . LYS A 1 112 ? 14.426 -11.693 -16.054 1.00 79.50 112 LYS A O 1
ATOM 881 N N . ASN A 1 113 ? 12.678 -10.728 -17.074 1.00 77.62 113 ASN A N 1
ATOM 882 C CA . ASN A 1 113 ? 13.483 -9.790 -17.862 1.00 77.62 113 ASN A CA 1
ATOM 883 C C . ASN A 1 113 ? 14.001 -8.605 -17.028 1.00 77.62 113 ASN A C 1
ATOM 885 O O . ASN A 1 113 ? 15.086 -8.096 -17.300 1.00 77.62 113 ASN A O 1
ATOM 889 N N . ILE A 1 114 ? 13.260 -8.178 -16.000 1.00 78.38 114 ILE A N 1
ATOM 890 C CA . ILE A 1 114 ? 13.648 -7.047 -15.143 1.00 78.38 114 ILE A CA 1
ATOM 891 C C . ILE A 1 114 ? 14.630 -7.445 -14.031 1.00 78.38 114 ILE A C 1
ATOM 893 O O . ILE A 1 114 ? 15.408 -6.605 -13.581 1.00 78.38 114 ILE A O 1
ATOM 897 N N . GLU A 1 115 ? 14.661 -8.714 -13.621 1.00 67.00 115 GLU A N 1
ATOM 898 C CA . GLU A 1 115 ? 15.572 -9.216 -12.579 1.00 67.00 115 GLU A CA 1
ATOM 899 C C . GLU A 1 115 ? 17.050 -8.943 -12.918 1.00 67.00 115 GLU A C 1
ATOM 901 O O . GLU A 1 115 ? 17.775 -8.354 -12.118 1.00 67.00 115 GLU A O 1
ATOM 906 N N . LEU A 1 116 ? 17.449 -9.223 -14.163 1.00 60.56 116 LEU A N 1
ATOM 907 C CA . LEU A 1 116 ? 18.802 -8.963 -14.677 1.00 60.56 116 LEU A CA 1
ATOM 908 C C . LEU A 1 116 ? 19.173 -7.471 -14.662 1.00 60.56 116 LEU A C 1
ATOM 910 O O . LEU A 1 116 ? 20.329 -7.103 -14.454 1.00 60.56 116 LEU A O 1
ATOM 914 N N . PHE A 1 117 ? 18.189 -6.597 -14.874 1.00 63.44 117 PHE A N 1
ATOM 915 C CA . PHE A 1 117 ? 18.392 -5.153 -14.863 1.00 63.44 117 PHE A CA 1
ATOM 916 C C . PHE A 1 117 ? 18.544 -4.621 -13.432 1.00 63.44 117 PHE A C 1
ATOM 918 O O . PHE A 1 117 ? 19.477 -3.866 -13.146 1.00 63.44 117 PHE A O 1
ATOM 925 N N . ILE A 1 118 ? 17.667 -5.046 -12.520 1.00 64.56 118 ILE A N 1
ATOM 926 C CA . ILE A 1 118 ? 17.675 -4.605 -11.120 1.00 64.56 118 ILE A CA 1
ATOM 927 C C . ILE A 1 118 ? 18.959 -5.051 -10.410 1.00 64.56 118 ILE A C 1
ATOM 929 O O . ILE A 1 118 ? 19.566 -4.250 -9.699 1.00 64.56 118 ILE A O 1
ATOM 933 N N . GLU A 1 119 ? 19.431 -6.275 -10.654 1.00 59.19 119 GLU A N 1
ATOM 934 C CA . GLU A 1 119 ? 20.694 -6.776 -10.093 1.00 59.19 119 GLU A CA 1
ATOM 935 C C . GLU A 1 119 ? 21.901 -5.906 -10.489 1.00 59.19 119 GLU A C 1
ATOM 937 O O . GLU A 1 119 ? 22.765 -5.622 -9.657 1.00 59.19 119 GLU A O 1
ATOM 942 N N . SER A 1 120 ? 21.939 -5.398 -11.726 1.00 51.72 120 SER A N 1
ATOM 943 C CA . SER A 1 120 ? 23.007 -4.494 -12.185 1.00 51.72 120 SER A CA 1
ATOM 944 C C . SER A 1 120 ? 22.990 -3.126 -11.486 1.00 51.72 120 SER A C 1
ATOM 946 O O . SER A 1 120 ? 24.042 -2.536 -11.243 1.00 51.72 120 SER A O 1
ATOM 948 N N . GLN A 1 121 ? 21.804 -2.628 -11.12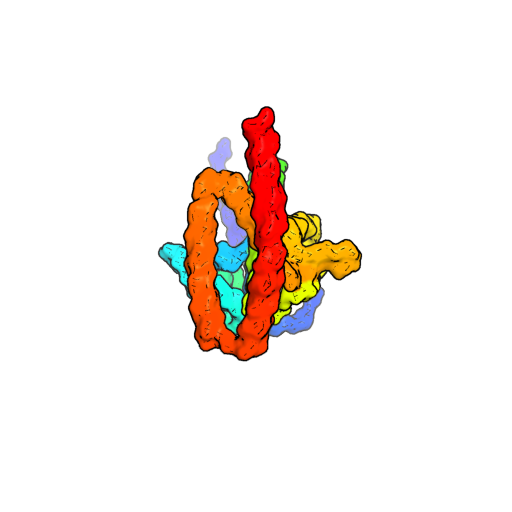3 1.00 54.41 121 GLN A N 1
ATOM 949 C CA . GLN A 1 121 ? 21.641 -1.341 -10.445 1.00 54.41 121 GLN A CA 1
ATOM 950 C C . GLN A 1 121 ? 21.986 -1.429 -8.954 1.00 54.41 121 GLN A C 1
ATOM 952 O O . GLN A 1 121 ? 22.543 -0.486 -8.400 1.00 54.41 121 GLN A O 1
ATOM 957 N N . LEU A 1 122 ? 21.702 -2.565 -8.311 1.00 51.72 122 LEU A N 1
ATOM 958 C CA . LEU A 1 122 ? 22.001 -2.792 -6.895 1.00 51.72 122 LEU A CA 1
ATOM 959 C C . LEU A 1 122 ? 23.506 -3.003 -6.639 1.00 51.72 122 LEU A C 1
ATOM 961 O O . LEU A 1 122 ? 24.049 -2.474 -5.664 1.00 51.72 122 LEU A O 1
ATOM 965 N N . ASN A 1 123 ? 24.200 -3.712 -7.537 1.00 49.59 123 ASN A N 1
ATOM 966 C CA . ASN A 1 123 ? 25.609 -4.095 -7.367 1.00 49.59 123 ASN A CA 1
ATOM 967 C C . ASN A 1 123 ? 26.622 -2.954 -7.577 1.00 49.59 123 ASN A C 1
ATOM 969 O O . ASN A 1 123 ? 27.754 -3.052 -7.106 1.00 49.59 123 ASN A O 1
ATOM 973 N N . ASN A 1 124 ? 26.237 -1.846 -8.216 1.00 51.50 124 ASN A N 1
ATOM 974 C CA . ASN A 1 124 ? 27.129 -0.699 -8.440 1.00 51.50 124 ASN A CA 1
ATOM 975 C C . ASN A 1 124 ? 27.408 0.144 -7.176 1.00 51.50 124 ASN A C 1
ATOM 977 O O . ASN A 1 124 ? 28.073 1.176 -7.265 1.00 51.50 124 ASN A O 1
ATOM 981 N N . THR A 1 125 ? 26.930 -0.273 -5.997 1.00 47.38 125 THR A N 1
ATOM 982 C CA . THR A 1 125 ? 26.885 0.591 -4.806 1.00 47.38 125 THR A CA 1
ATOM 983 C C . THR A 1 125 ? 27.853 0.230 -3.678 1.00 47.38 125 THR A C 1
ATOM 985 O O . THR A 1 125 ? 27.828 0.916 -2.655 1.00 47.38 125 THR A O 1
ATOM 988 N N . THR A 1 126 ? 28.704 -0.807 -3.746 1.00 46.22 126 THR A N 1
ATOM 989 C CA . THR A 1 126 ? 29.584 -1.082 -2.583 1.00 46.22 126 THR A CA 1
ATOM 990 C C . THR A 1 126 ? 30.872 -1.852 -2.893 1.00 46.22 126 THR A C 1
ATOM 992 O O . THR A 1 126 ? 30.846 -3.037 -3.211 1.00 46.22 126 THR A O 1
ATOM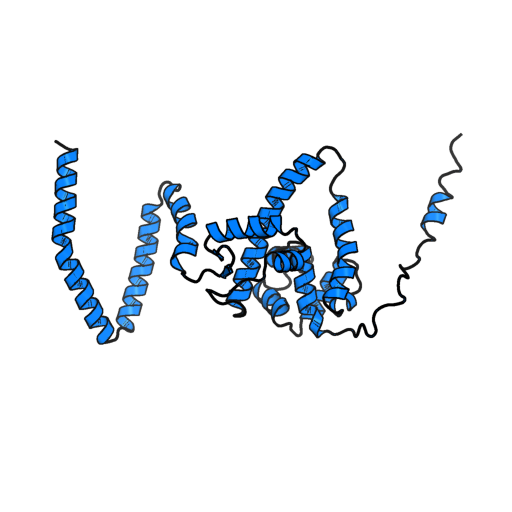 995 N N . SER A 1 127 ? 32.018 -1.186 -2.699 1.00 44.12 127 SER A N 1
ATOM 996 C CA . SER A 1 127 ? 33.340 -1.815 -2.556 1.00 44.12 127 SER A CA 1
ATOM 997 C C . SER A 1 127 ? 33.575 -2.256 -1.101 1.00 44.12 127 SER A C 1
ATOM 999 O O . SER A 1 127 ? 33.156 -1.582 -0.159 1.00 44.12 127 SER A O 1
ATOM 1001 N N . GLY A 1 128 ? 34.219 -3.414 -0.934 1.00 52.38 128 GLY A N 1
ATOM 1002 C CA . GLY A 1 128 ? 34.296 -4.197 0.304 1.00 52.38 128 GLY A CA 1
ATOM 1003 C C . GLY A 1 128 ? 35.143 -3.597 1.429 1.00 52.38 128 GLY A C 1
ATOM 1004 O O . GLY A 1 128 ? 36.352 -3.488 1.301 1.00 52.38 128 GLY A O 1
ATOM 1005 N N . ASP A 1 129 ? 34.457 -3.198 2.501 1.00 50.78 129 ASP A N 1
ATOM 1006 C CA . ASP A 1 129 ? 34.739 -3.429 3.944 1.00 50.78 129 ASP A CA 1
ATOM 1007 C C . ASP A 1 129 ? 33.694 -2.652 4.773 1.00 50.78 129 ASP A C 1
ATOM 1009 O O . ASP A 1 129 ? 33.212 -3.086 5.812 1.00 50.78 129 ASP A O 1
ATOM 1013 N N . ILE A 1 130 ? 33.176 -1.568 4.186 1.00 54.41 130 ILE A N 1
ATOM 1014 C CA . ILE A 1 130 ? 31.928 -0.890 4.572 1.00 54.41 130 ILE A CA 1
ATOM 1015 C C . ILE A 1 130 ? 30.704 -1.796 4.315 1.00 54.41 130 ILE A C 1
ATOM 1017 O O . ILE A 1 130 ? 29.601 -1.466 4.722 1.00 54.41 130 ILE A O 1
ATOM 1021 N N . SER A 1 131 ? 30.878 -2.959 3.679 1.00 51.44 131 SER A N 1
ATOM 1022 C CA . SER A 1 131 ? 29.796 -3.825 3.202 1.00 51.44 131 SER A CA 1
ATOM 1023 C C . SER A 1 131 ? 28.933 -4.397 4.328 1.00 51.44 131 SER A C 1
ATOM 1025 O O . SER A 1 131 ? 27.723 -4.381 4.190 1.00 51.44 131 SER A O 1
ATOM 1027 N N . GLU A 1 132 ? 29.484 -4.822 5.470 1.00 48.84 132 GLU A N 1
ATOM 1028 C CA . GLU A 1 132 ? 28.659 -5.379 6.562 1.00 48.84 132 GLU A CA 1
ATOM 1029 C C . GLU A 1 132 ? 27.876 -4.301 7.329 1.00 48.84 132 GLU A C 1
ATOM 1031 O O . GLU A 1 132 ? 26.692 -4.475 7.622 1.00 48.84 132 GLU A O 1
ATOM 1036 N N . LEU A 1 133 ? 28.499 -3.147 7.602 1.00 48.88 133 LEU A N 1
ATOM 1037 C CA . LEU A 1 133 ? 27.817 -2.005 8.223 1.00 48.88 133 LEU A CA 1
ATOM 1038 C C . LEU A 1 133 ? 26.830 -1.345 7.255 1.00 48.88 133 LEU A C 1
ATOM 1040 O O . LEU A 1 133 ? 25.720 -1.012 7.661 1.00 48.88 133 LEU A O 1
ATOM 1044 N N . ALA A 1 134 ? 27.180 -1.220 5.973 1.00 52.09 134 ALA A N 1
ATOM 1045 C CA . ALA A 1 134 ? 26.250 -0.813 4.929 1.00 52.09 134 ALA A CA 1
ATOM 1046 C C . ALA A 1 134 ? 25.125 -1.826 4.787 1.00 52.09 134 ALA A C 1
ATOM 1048 O O . ALA A 1 134 ? 23.994 -1.399 4.681 1.00 52.09 134 ALA A O 1
ATOM 1049 N N . GLN A 1 135 ? 25.372 -3.133 4.874 1.00 51.47 135 GLN A N 1
ATOM 1050 C CA . GLN A 1 135 ? 24.316 -4.146 4.863 1.00 51.47 135 GLN A CA 1
ATOM 1051 C C . GLN A 1 135 ? 23.406 -4.033 6.088 1.00 51.47 135 GLN A C 1
ATOM 1053 O O . GLN A 1 135 ? 22.203 -4.204 5.946 1.00 51.47 135 GLN A O 1
ATOM 1058 N N . MET A 1 136 ? 23.921 -3.723 7.283 1.00 44.62 136 MET A N 1
ATOM 1059 C CA . MET A 1 136 ? 23.092 -3.516 8.481 1.00 44.62 136 MET A CA 1
ATOM 1060 C C . MET A 1 136 ? 22.279 -2.215 8.418 1.00 44.62 136 MET A C 1
ATOM 1062 O O . MET A 1 136 ? 21.083 -2.226 8.717 1.00 44.62 136 MET A O 1
ATOM 1066 N N . VAL A 1 137 ? 22.897 -1.107 7.997 1.00 51.94 137 VAL A N 1
ATOM 1067 C CA . VAL A 1 137 ? 22.227 0.189 7.794 1.00 51.94 137 VAL A CA 1
ATOM 1068 C C . VAL A 1 137 ? 21.219 0.098 6.647 1.00 51.94 137 VAL A C 1
ATOM 1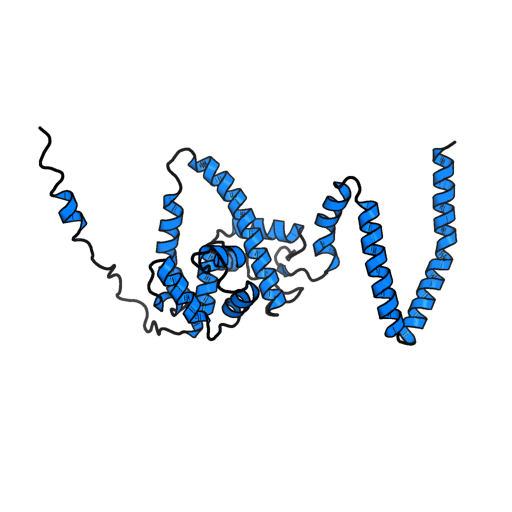070 O O . VAL A 1 137 ? 20.079 0.525 6.808 1.00 51.94 137 VAL A O 1
ATOM 1073 N N . GLN A 1 138 ? 21.586 -0.543 5.534 1.00 59.31 138 GLN A N 1
ATOM 1074 C CA . GLN A 1 138 ? 20.688 -0.848 4.422 1.00 59.31 138 GLN A CA 1
ATOM 1075 C C . GLN A 1 138 ? 19.565 -1.750 4.890 1.00 59.31 138 GLN A C 1
ATOM 1077 O O . GLN A 1 138 ? 18.436 -1.448 4.580 1.00 59.31 138 GLN A O 1
ATOM 1082 N N . LYS A 1 139 ? 19.806 -2.811 5.662 1.00 57.56 139 LYS A N 1
ATOM 1083 C CA . LYS A 1 139 ? 18.738 -3.712 6.119 1.00 57.56 139 LYS A CA 1
ATOM 1084 C C . LYS A 1 139 ? 17.725 -3.000 7.018 1.00 57.56 139 LYS A C 1
ATOM 1086 O O . LYS A 1 139 ? 16.532 -3.244 6.867 1.00 57.56 139 LYS A O 1
ATOM 1091 N N . THR A 1 140 ? 18.176 -2.113 7.906 1.00 52.19 140 THR A N 1
ATOM 1092 C CA . THR A 1 140 ? 17.289 -1.260 8.719 1.00 52.19 140 THR A CA 1
ATOM 1093 C C . THR A 1 140 ? 16.508 -0.283 7.837 1.00 52.19 140 THR A C 1
ATOM 1095 O O . THR A 1 140 ? 15.282 -0.248 7.914 1.00 52.19 140 THR A O 1
ATOM 1098 N N . SER A 1 141 ? 17.192 0.411 6.921 1.00 65.56 141 SER A N 1
ATOM 1099 C CA . SER A 1 141 ? 16.574 1.299 5.927 1.00 65.56 141 SER A CA 1
ATOM 1100 C C . SER A 1 141 ? 15.611 0.554 4.996 1.00 65.56 141 SER A C 1
ATOM 1102 O O . SER A 1 141 ? 14.577 1.087 4.635 1.00 65.56 141 SER A O 1
ATOM 1104 N N . TYR A 1 142 ? 15.891 -0.700 4.658 1.00 70.69 142 TYR A N 1
ATOM 1105 C CA . TYR A 1 142 ? 15.121 -1.519 3.729 1.00 70.69 142 TYR A CA 1
ATOM 1106 C C . TYR A 1 142 ? 13.824 -2.010 4.358 1.00 70.69 142 TYR A C 1
ATOM 1108 O O . TYR A 1 142 ? 12.800 -2.073 3.685 1.00 70.69 142 TYR A O 1
ATOM 1116 N N . VAL A 1 143 ? 13.841 -2.338 5.656 1.00 74.81 143 VAL A N 1
ATOM 1117 C CA . VAL A 1 143 ? 12.607 -2.626 6.399 1.00 74.81 143 VAL A CA 1
ATOM 1118 C C . VAL A 1 143 ? 11.766 -1.358 6.527 1.00 74.81 143 VAL A C 1
ATOM 1120 O O . VAL A 1 143 ? 10.562 -1.432 6.319 1.00 74.81 143 VAL A O 1
ATOM 1123 N N . GLU A 1 144 ? 12.374 -0.205 6.804 1.00 79.25 144 GLU A N 1
ATOM 1124 C CA . GLU A 1 144 ? 11.664 1.078 6.873 1.00 79.25 144 GLU A CA 1
ATOM 1125 C C . GLU A 1 144 ? 11.032 1.465 5.524 1.00 79.25 144 GLU A C 1
ATOM 1127 O O . GLU A 1 144 ? 9.833 1.739 5.458 1.00 79.25 144 GLU A O 1
ATOM 1132 N N . THR A 1 145 ? 11.788 1.370 4.427 1.00 79.12 145 THR A N 1
ATOM 1133 C CA . THR A 1 145 ? 11.276 1.563 3.065 1.00 79.12 145 THR A CA 1
ATOM 1134 C C . THR A 1 145 ? 10.163 0.567 2.751 1.00 79.12 145 THR A C 1
ATOM 1136 O O . THR A 1 145 ? 9.117 0.951 2.235 1.00 79.12 145 THR A O 1
ATOM 1139 N N . LEU A 1 146 ? 10.321 -0.709 3.115 1.00 84.44 146 LEU A N 1
ATOM 1140 C CA . LEU A 1 146 ? 9.283 -1.714 2.894 1.00 84.44 146 LEU A CA 1
ATOM 1141 C C . LEU A 1 146 ? 8.012 -1.417 3.704 1.00 84.44 146 LEU A C 1
ATOM 1143 O O . LEU A 1 146 ? 6.914 -1.603 3.188 1.00 84.44 146 LEU A O 1
ATOM 1147 N N . VAL A 1 147 ? 8.131 -0.921 4.940 1.00 87.31 147 VAL A N 1
ATOM 1148 C CA . VAL A 1 147 ? 6.987 -0.463 5.745 1.00 87.31 147 VAL A CA 1
ATOM 1149 C C . VAL A 1 147 ? 6.261 0.678 5.041 1.00 87.31 147 VAL A C 1
ATOM 1151 O O . VAL A 1 147 ? 5.034 0.636 4.943 1.00 87.31 147 VAL A O 1
ATOM 1154 N N . HIS A 1 148 ? 6.993 1.660 4.515 1.00 83.88 148 HIS A N 1
ATOM 1155 C CA . HIS A 1 148 ? 6.409 2.768 3.763 1.00 83.88 148 HIS A CA 1
ATOM 1156 C C . HIS A 1 148 ? 5.672 2.265 2.511 1.00 83.88 148 HIS A C 1
ATOM 1158 O O . HIS A 1 148 ? 4.475 2.494 2.353 1.00 83.88 148 HIS A O 1
ATOM 1164 N N . VAL A 1 149 ? 6.344 1.479 1.667 1.00 81.56 149 VAL A N 1
ATOM 1165 C CA . VAL A 1 149 ? 5.7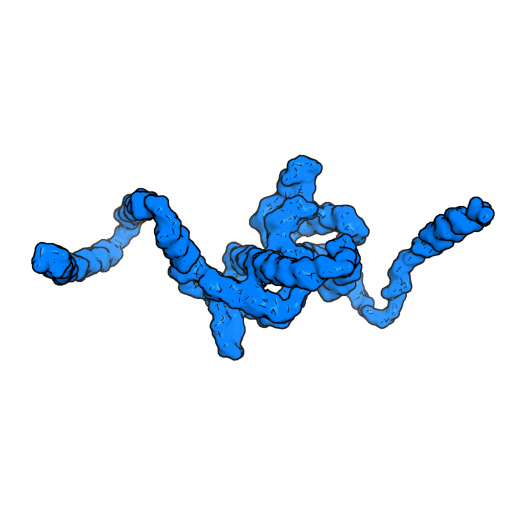77 0.921 0.427 1.00 81.56 149 VAL A CA 1
ATOM 1166 C C . VAL A 1 149 ? 4.551 0.043 0.697 1.00 81.56 149 VAL A C 1
ATOM 1168 O O . VAL A 1 149 ? 3.570 0.084 -0.048 1.00 81.56 149 VAL A O 1
ATOM 1171 N N . MET A 1 150 ? 4.580 -0.762 1.761 1.00 88.75 150 MET A N 1
ATOM 1172 C CA . MET A 1 150 ? 3.436 -1.585 2.153 1.00 88.75 150 MET A CA 1
ATOM 1173 C C . MET A 1 150 ? 2.289 -0.749 2.737 1.00 88.75 150 MET A C 1
ATOM 1175 O O . MET A 1 150 ? 1.132 -1.106 2.527 1.00 88.75 150 MET A O 1
ATOM 1179 N N . SER A 1 151 ? 2.579 0.354 3.432 1.00 88.81 151 SER A N 1
ATOM 1180 C CA . SER A 1 151 ? 1.555 1.297 3.912 1.00 88.81 151 SER A CA 1
ATOM 1181 C C . SER A 1 151 ? 0.822 1.954 2.747 1.00 88.81 151 SER A C 1
ATOM 1183 O O . SER A 1 151 ? -0.410 2.015 2.754 1.00 88.81 151 SER A O 1
ATOM 1185 N N . ASP A 1 152 ? 1.563 2.368 1.720 1.00 83.88 152 ASP A N 1
ATOM 1186 C CA . ASP A 1 152 ? 0.987 2.910 0.489 1.00 83.88 152 ASP A CA 1
ATOM 1187 C C . ASP A 1 152 ? 0.137 1.859 -0.217 1.00 83.88 152 ASP A C 1
ATOM 1189 O O . ASP A 1 152 ? -1.021 2.118 -0.523 1.00 83.88 152 ASP A O 1
ATOM 1193 N N . TYR A 1 153 ? 0.653 0.633 -0.370 1.00 85.69 153 TYR A N 1
ATOM 1194 C CA . TYR A 1 153 ? -0.113 -0.477 -0.939 1.00 85.69 153 TYR A CA 1
ATOM 1195 C C . TYR A 1 153 ? -1.465 -0.671 -0.236 1.00 85.69 153 TYR A C 1
ATOM 1197 O O . TYR A 1 153 ? -2.493 -0.775 -0.906 1.00 85.69 153 TYR A O 1
ATOM 1205 N N . LEU A 1 154 ? -1.481 -0.696 1.101 1.00 87.50 154 LEU A N 1
ATOM 1206 C CA . LEU A 1 154 ? -2.718 -0.825 1.874 1.00 87.50 154 LEU A CA 1
ATOM 1207 C C . LEU A 1 154 ? -3.662 0.350 1.625 1.00 87.50 154 LEU A C 1
ATOM 1209 O O . LEU A 1 154 ? -4.842 0.140 1.352 1.00 87.50 154 LEU A O 1
ATOM 1213 N N . THR A 1 155 ? -3.138 1.570 1.701 1.00 83.25 155 THR A N 1
ATOM 1214 C CA . THR A 1 155 ? -3.904 2.808 1.526 1.00 83.25 155 THR A CA 1
ATOM 1215 C C . THR A 1 155 ? -4.531 2.869 0.137 1.00 83.25 155 THR A C 1
ATOM 1217 O O . THR A 1 155 ? -5.731 3.095 0.010 1.00 83.25 155 THR A O 1
ATOM 1220 N N . ASP A 1 156 ? -3.750 2.571 -0.895 1.00 77.94 156 ASP A N 1
ATOM 1221 C CA . ASP A 1 156 ? -4.185 2.556 -2.287 1.00 77.94 156 ASP A CA 1
ATOM 1222 C C . ASP A 1 156 ? -5.314 1.561 -2.527 1.00 77.94 156 ASP A C 1
ATOM 1224 O O . ASP A 1 156 ? -6.332 1.898 -3.131 1.00 77.94 156 ASP A O 1
ATOM 1228 N N . ASN A 1 157 ? -5.160 0.339 -2.018 1.00 82.25 157 ASN A N 1
ATOM 1229 C CA . ASN A 1 157 ? -6.138 -0.723 -2.227 1.00 82.25 157 ASN A CA 1
ATOM 1230 C C . ASN A 1 157 ? -7.419 -0.486 -1.411 1.00 82.25 157 ASN A C 1
ATOM 1232 O O . ASN A 1 157 ? -8.504 -0.884 -1.834 1.00 82.25 157 ASN A O 1
ATOM 1236 N N . LEU A 1 158 ? -7.316 0.200 -0.269 1.00 81.94 158 LEU A N 1
ATOM 1237 C CA . LEU A 1 158 ? -8.473 0.658 0.500 1.00 81.94 158 LEU A CA 1
ATOM 1238 C C . LEU A 1 158 ? -9.219 1.788 -0.217 1.00 81.94 158 LEU A C 1
ATOM 1240 O O . LEU A 1 158 ? -10.447 1.769 -0.274 1.00 81.94 158 LEU A O 1
ATOM 1244 N N . ILE A 1 159 ? -8.494 2.750 -0.796 1.00 76.56 159 ILE A N 1
ATOM 1245 C CA . ILE A 1 159 ? -9.077 3.860 -1.565 1.00 76.56 159 ILE A CA 1
ATOM 1246 C C . ILE A 1 159 ? -9.743 3.347 -2.848 1.00 76.56 159 ILE A C 1
ATOM 1248 O O . ILE A 1 159 ? -10.825 3.809 -3.212 1.00 76.56 159 ILE A O 1
ATOM 1252 N N . SER A 1 160 ? -9.116 2.395 -3.543 1.00 77.50 160 SER A N 1
ATOM 1253 C CA . SER A 1 160 ? -9.641 1.831 -4.791 1.00 77.50 160 SER A CA 1
ATOM 1254 C C . SER A 1 160 ? -10.833 0.888 -4.578 1.00 77.50 160 SER A C 1
ATOM 1256 O O . SER A 1 160 ? -11.590 0.650 -5.527 1.00 77.50 160 SER A O 1
ATOM 1258 N N . GLY A 1 161 ? -11.017 0.396 -3.345 1.00 81.81 161 GLY A N 1
ATOM 1259 C CA . GLY A 1 161 ? -12.065 -0.537 -2.933 1.00 81.81 161 GLY A CA 1
ATOM 1260 C C . GLY A 1 161 ? -11.725 -2.018 -3.141 1.00 81.81 161 GLY A C 1
ATOM 1261 O O . GLY A 1 161 ? -12.596 -2.862 -2.928 1.00 81.81 161 GLY A O 1
ATOM 1262 N N . GLU A 1 162 ? -10.496 -2.336 -3.559 1.00 83.12 162 GLU A N 1
ATOM 1263 C CA . GLU A 1 162 ? -10.009 -3.715 -3.724 1.00 83.12 162 GLU A CA 1
ATOM 1264 C C . GLU A 1 162 ? -9.719 -4.411 -2.396 1.00 83.12 162 GLU A C 1
ATOM 1266 O O . GLU A 1 162 ? -9.883 -5.625 -2.287 1.00 83.12 162 GLU A O 1
ATOM 1271 N N . LEU A 1 163 ? -9.326 -3.639 -1.382 1.00 88.12 163 LEU A N 1
ATOM 1272 C CA . LEU A 1 163 ? -9.266 -4.087 -0.001 1.00 88.12 163 LEU A CA 1
ATOM 1273 C C . LEU A 1 163 ? -10.330 -3.369 0.817 1.00 88.12 163 LEU A C 1
ATOM 1275 O O . LEU A 1 163 ? -10.566 -2.169 0.678 1.00 88.12 163 LEU A O 1
ATOM 1279 N N . LYS A 1 164 ? -10.941 -4.109 1.733 1.00 90.56 164 LYS A N 1
ATOM 1280 C CA . LYS A 1 164 ? -11.845 -3.598 2.754 1.00 90.56 164 LYS A CA 1
ATOM 1281 C C . LYS A 1 164 ? -11.274 -3.858 4.144 1.00 90.56 164 LYS A C 1
ATOM 1283 O O . LYS A 1 164 ? -10.506 -4.802 4.351 1.00 90.56 164 LYS A O 1
ATOM 1288 N N . PRO A 1 165 ? -11.656 -3.045 5.140 1.00 89.94 165 PRO A N 1
ATOM 1289 C CA . PRO A 1 165 ? -11.312 -3.322 6.526 1.00 89.94 165 PRO A CA 1
ATOM 1290 C C . PRO A 1 165 ? -11.757 -4.736 6.930 1.00 89.94 165 PRO A C 1
ATOM 1292 O O . PRO A 1 165 ? -12.927 -5.089 6.801 1.00 89.94 165 PRO A O 1
ATOM 1295 N N . GLY A 1 166 ? -10.828 -5.540 7.451 1.00 90.56 166 GLY A N 1
ATOM 1296 C CA . GLY A 1 166 ? -11.058 -6.946 7.792 1.00 90.56 166 GLY A CA 1
ATOM 1297 C C . GLY A 1 166 ? -10.660 -7.955 6.712 1.00 90.56 166 GLY A C 1
ATOM 1298 O O . GLY A 1 166 ? -10.581 -9.140 7.034 1.00 90.56 166 GLY A O 1
ATOM 1299 N N . ASP A 1 167 ? -10.347 -7.519 5.490 1.00 93.94 167 ASP A N 1
ATOM 1300 C CA . ASP A 1 167 ? -9.906 -8.424 4.427 1.00 93.94 167 ASP A CA 1
ATOM 1301 C C . ASP A 1 167 ? -8.550 -9.050 4.742 1.00 93.94 167 ASP A C 1
ATOM 1303 O O . ASP A 1 167 ? -7.688 -8.460 5.399 1.00 93.94 167 ASP A O 1
ATOM 1307 N N . LYS A 1 168 ? -8.355 -10.274 4.254 1.00 94.44 168 LYS A N 1
ATOM 1308 C CA . LYS A 1 168 ? -7.099 -11.002 4.399 1.00 94.44 168 LYS A CA 1
ATOM 1309 C C . LYS A 1 168 ? -6.099 -10.522 3.351 1.00 94.44 168 LYS A C 1
ATOM 1311 O O . LYS A 1 168 ? -6.383 -10.564 2.158 1.00 94.44 168 LYS A O 1
ATOM 1316 N N . LEU A 1 169 ? -4.908 -10.133 3.794 1.00 94.75 169 LEU A N 1
ATOM 1317 C CA . LEU A 1 169 ? -3.807 -9.796 2.899 1.00 94.75 169 LEU A CA 1
ATOM 1318 C C . LEU A 1 169 ? -3.230 -11.050 2.223 1.00 94.75 169 LEU A C 1
ATOM 1320 O O . LEU A 1 169 ? -3.348 -12.160 2.764 1.00 94.75 169 LEU A O 1
ATOM 1324 N N . PRO A 1 170 ? -2.549 -10.894 1.070 1.00 93.38 170 PRO A N 1
ATOM 1325 C CA . PRO A 1 170 ? -1.759 -11.970 0.489 1.00 93.38 170 PRO A CA 1
ATOM 1326 C C . PRO A 1 170 ? -0.771 -12.557 1.509 1.00 93.38 170 PRO A C 1
ATOM 1328 O O . PRO A 1 170 ? -0.296 -11.872 2.413 1.00 93.38 170 PRO A O 1
ATOM 1331 N N . SER A 1 171 ? -0.455 -13.847 1.371 1.00 92.88 171 SER A N 1
ATOM 1332 C CA . SER A 1 171 ? 0.498 -14.510 2.273 1.00 92.88 171 SER A CA 1
ATOM 1333 C C . SER A 1 171 ? 1.882 -13.852 2.233 1.00 92.88 171 SER A C 1
ATOM 1335 O O . SER A 1 171 ? 2.271 -13.322 1.194 1.00 92.88 171 SER A O 1
ATOM 1337 N N . ASP A 1 172 ? 2.675 -13.989 3.303 1.00 88.38 172 ASP A N 1
ATOM 1338 C CA . ASP A 1 172 ? 4.063 -13.494 3.360 1.00 88.38 172 ASP A CA 1
ATOM 1339 C C . ASP A 1 172 ? 4.893 -13.925 2.143 1.00 88.38 172 ASP A C 1
ATOM 1341 O O . ASP A 1 172 ? 5.747 -13.180 1.672 1.00 88.38 172 ASP A O 1
ATOM 1345 N N . ARG A 1 173 ? 4.635 -15.129 1.608 1.00 84.06 173 ARG A N 1
ATOM 1346 C CA . ARG A 1 173 ? 5.285 -15.635 0.391 1.00 84.06 173 ARG A CA 1
ATOM 1347 C C . ARG A 1 173 ? 4.894 -14.829 -0.845 1.00 84.06 173 ARG A C 1
ATOM 1349 O O . ARG A 1 173 ? 5.759 -14.527 -1.658 1.00 84.06 173 ARG A O 1
ATOM 1356 N N . ASN A 1 174 ? 3.611 -14.523 -0.997 1.00 84.06 174 ASN A N 1
ATOM 1357 C CA . ASN A 1 174 ? 3.116 -13.783 -2.152 1.00 84.06 174 ASN A CA 1
ATOM 1358 C C . ASN A 1 174 ? 3.524 -12.315 -2.056 1.00 84.06 174 ASN A C 1
ATOM 1360 O O . ASN A 1 174 ? 4.010 -11.778 -3.037 1.00 84.06 174 ASN A O 1
ATOM 1364 N N . LEU A 1 175 ? 3.435 -11.702 -0.872 1.00 85.06 175 LEU A N 1
ATOM 1365 C CA . LEU A 1 175 ? 3.955 -10.354 -0.633 1.00 85.06 175 LEU A CA 1
ATOM 1366 C C . LEU A 1 175 ? 5.460 -10.289 -0.928 1.00 85.06 175 LEU A C 1
ATOM 1368 O O . LEU A 1 175 ? 5.907 -9.394 -1.631 1.00 85.06 175 LEU A O 1
ATOM 1372 N N . ALA A 1 176 ? 6.235 -11.279 -0.478 1.00 76.19 176 ALA A N 1
ATOM 1373 C CA . ALA A 1 176 ? 7.662 -11.366 -0.780 1.00 76.19 176 ALA A CA 1
ATOM 1374 C C . ALA A 1 176 ? 7.935 -11.402 -2.291 1.00 76.19 176 ALA A C 1
ATOM 1376 O O . ALA A 1 176 ? 8.803 -10.681 -2.766 1.00 76.19 176 ALA A O 1
ATOM 1377 N N . ALA A 1 177 ? 7.158 -12.175 -3.055 1.00 70.38 177 ALA A N 1
ATOM 1378 C CA . ALA A 1 177 ? 7.265 -12.212 -4.513 1.00 70.38 177 ALA A CA 1
ATOM 1379 C C . ALA A 1 177 ? 6.810 -10.899 -5.182 1.00 70.38 177 ALA A C 1
ATOM 1381 O O . ALA A 1 177 ? 7.471 -10.421 -6.102 1.00 70.38 177 ALA A O 1
ATOM 1382 N N . MET A 1 178 ? 5.712 -10.306 -4.699 1.00 75.25 178 MET A N 1
ATOM 1383 C CA . MET A 1 178 ? 5.145 -9.052 -5.209 1.00 75.25 178 MET A CA 1
ATOM 1384 C C . MET A 1 178 ? 6.109 -7.885 -5.035 1.00 75.25 178 MET A C 1
ATOM 1386 O O . MET A 1 178 ? 6.231 -7.064 -5.938 1.00 75.25 178 MET A O 1
ATOM 1390 N N . PHE A 1 179 ? 6.768 -7.805 -3.879 1.00 74.75 179 PHE A N 1
ATOM 1391 C CA . PHE A 1 179 ? 7.737 -6.756 -3.599 1.00 74.75 179 PHE A CA 1
ATOM 1392 C C . PHE A 1 179 ? 9.134 -7.132 -4.093 1.00 74.75 179 PHE A C 1
ATOM 1394 O O . PHE A 1 179 ? 9.874 -6.248 -4.465 1.00 74.75 179 PHE A O 1
ATOM 1401 N N . GLY A 1 180 ? 9.493 -8.411 -4.230 1.00 66.62 180 GLY A N 1
ATOM 1402 C CA . GLY A 1 180 ? 10.859 -8.821 -4.590 1.00 66.62 180 GLY A CA 1
ATOM 1403 C C . GLY A 1 180 ? 11.808 -8.816 -3.392 1.00 66.62 180 GLY A C 1
ATOM 1404 O O . GLY A 1 180 ? 12.995 -8.547 -3.533 1.00 66.62 180 GLY A O 1
ATOM 1405 N N . VAL A 1 181 ? 11.275 -9.092 -2.200 1.00 74.19 181 VAL A N 1
ATOM 1406 C CA . VAL A 1 181 ? 12.031 -9.168 -0.942 1.00 74.19 181 VAL A CA 1
ATOM 1407 C C . VAL A 1 181 ? 12.044 -10.591 -0.388 1.00 74.19 181 VAL A C 1
ATOM 1409 O O . VAL A 1 181 ? 11.226 -11.438 -0.740 1.00 74.19 181 VAL A O 1
ATOM 1412 N N . GLY A 1 182 ? 12.917 -10.851 0.585 1.00 75.19 182 GLY A N 1
ATOM 1413 C CA . GLY A 1 182 ? 12.832 -12.062 1.399 1.00 75.19 182 GLY A CA 1
ATOM 1414 C C . GLY A 1 182 ? 11.608 -12.066 2.330 1.00 75.19 182 GLY A C 1
ATOM 1415 O O . GLY A 1 182 ? 11.226 -11.039 2.890 1.00 75.19 182 GLY A O 1
ATOM 1416 N N . ARG A 1 183 ? 11.038 -13.252 2.592 1.00 84.94 183 ARG A N 1
ATOM 1417 C CA . ARG A 1 183 ? 9.878 -13.434 3.499 1.00 84.94 183 ARG A CA 1
ATOM 1418 C C . ARG A 1 183 ? 10.104 -12.856 4.898 1.00 84.94 183 ARG A C 1
ATOM 1420 O O . ARG A 1 183 ? 9.170 -12.365 5.522 1.00 84.94 183 ARG A O 1
ATOM 1427 N N . THR A 1 184 ? 11.338 -12.916 5.395 1.00 82.25 184 THR A N 1
ATOM 1428 C CA . THR A 1 184 ? 11.704 -12.358 6.703 1.00 82.25 184 THR A CA 1
ATOM 1429 C C . THR A 1 184 ? 11.505 -10.843 6.743 1.00 82.25 184 THR A C 1
ATOM 1431 O O . THR A 1 184 ? 10.958 -10.348 7.720 1.00 82.25 184 THR A O 1
ATOM 1434 N N . ALA A 1 185 ? 11.861 -10.117 5.677 1.00 80.94 185 ALA A N 1
ATOM 1435 C CA . ALA A 1 185 ? 11.682 -8.665 5.607 1.00 80.94 185 ALA A CA 1
ATOM 1436 C C . ALA A 1 185 ? 10.196 -8.279 5.611 1.00 80.94 185 ALA A C 1
ATOM 1438 O O . ALA A 1 185 ? 9.798 -7.404 6.374 1.00 80.94 185 ALA A O 1
ATOM 1439 N N . VAL A 1 186 ? 9.362 -9.002 4.850 1.00 86.69 186 VAL A N 1
ATOM 1440 C CA . VAL A 1 186 ? 7.898 -8.822 4.878 1.00 86.69 186 VAL A CA 1
ATOM 1441 C C . VAL A 1 186 ? 7.351 -9.020 6.286 1.00 86.69 186 VAL A C 1
ATOM 1443 O O . VAL A 1 186 ? 6.554 -8.215 6.752 1.00 86.69 186 VAL A O 1
ATOM 1446 N N . ARG A 1 187 ? 7.781 -10.075 6.990 1.00 89.94 187 ARG A N 1
ATOM 1447 C CA . ARG A 1 187 ? 7.309 -10.342 8.356 1.00 89.94 187 ARG A CA 1
ATOM 1448 C C . ARG A 1 187 ? 7.696 -9.238 9.331 1.00 89.94 187 ARG A C 1
ATOM 1450 O O . ARG A 1 187 ? 6.878 -8.902 10.181 1.00 89.94 187 ARG A O 1
ATOM 1457 N N . GLU A 1 188 ? 8.897 -8.676 9.218 1.00 88.81 188 GLU A N 1
ATOM 1458 C CA . GLU A 1 188 ? 9.296 -7.534 10.047 1.00 88.81 188 GLU A CA 1
ATOM 1459 C C . GLU A 1 188 ? 8.481 -6.280 9.710 1.00 88.81 188 GLU A C 1
ATOM 1461 O O . GLU A 1 188 ? 7.936 -5.655 10.618 1.00 88.81 188 GLU A O 1
ATOM 1466 N N . ALA A 1 189 ? 8.279 -5.973 8.426 1.00 89.88 189 ALA A N 1
ATOM 1467 C CA . ALA A 1 189 ? 7.439 -4.849 8.020 1.00 89.88 189 ALA A CA 1
ATOM 1468 C C . ALA A 1 189 ? 5.986 -5.009 8.504 1.00 89.88 189 ALA A C 1
ATOM 1470 O O . ALA A 1 189 ? 5.415 -4.089 9.084 1.00 89.88 189 ALA A O 1
ATOM 1471 N N . LEU A 1 190 ? 5.398 -6.202 8.367 1.00 92.56 190 LEU A N 1
ATOM 1472 C CA . LEU A 1 190 ? 4.050 -6.498 8.859 1.00 92.56 190 LEU A CA 1
ATOM 1473 C C . LEU A 1 190 ? 3.924 -6.355 10.380 1.00 92.56 190 LEU A C 1
ATOM 1475 O O . LEU A 1 190 ? 2.875 -5.920 10.853 1.00 92.56 190 LEU A O 1
ATOM 1479 N N . LYS A 1 191 ? 4.962 -6.692 11.158 1.00 90.81 191 LYS A N 1
ATOM 1480 C CA . LYS A 1 191 ? 4.958 -6.444 12.609 1.00 90.81 191 LYS A CA 1
ATOM 1481 C C . LYS A 1 191 ? 4.893 -4.950 12.904 1.00 90.81 191 LYS A C 1
ATOM 1483 O O . LYS A 1 191 ? 4.074 -4.550 13.725 1.00 90.81 191 LYS A O 1
ATOM 1488 N N . VAL A 1 192 ? 5.699 -4.138 12.218 1.00 89.38 192 VAL A N 1
ATOM 1489 C CA . VAL A 1 192 ? 5.669 -2.674 12.368 1.00 89.38 192 VAL A CA 1
ATOM 1490 C C . VAL A 1 192 ? 4.289 -2.133 11.991 1.00 89.38 192 VAL A C 1
ATOM 1492 O O . VAL A 1 192 ? 3.672 -1.429 12.784 1.00 89.38 192 VAL A O 1
ATOM 1495 N N . LEU A 1 193 ? 3.735 -2.546 10.850 1.00 88.25 193 LEU A N 1
ATOM 1496 C CA . LEU A 1 193 ? 2.383 -2.163 10.423 1.00 88.25 193 LEU A CA 1
ATOM 1497 C C . LEU A 1 193 ? 1.300 -2.608 11.417 1.00 88.25 193 LEU A C 1
ATOM 1499 O O . LEU A 1 193 ? 0.297 -1.919 11.596 1.00 88.25 193 LEU A O 1
ATOM 1503 N N . SER A 1 194 ? 1.491 -3.747 12.087 1.00 88.00 194 SER A N 1
ATOM 1504 C CA . SER A 1 194 ? 0.585 -4.214 13.138 1.00 88.00 194 SER A CA 1
ATOM 1505 C C . SER A 1 194 ? 0.669 -3.348 14.393 1.00 88.00 194 SER A C 1
ATOM 1507 O O . SER A 1 194 ? -0.361 -3.111 15.018 1.00 88.00 194 SER A O 1
ATOM 1509 N N . VAL A 1 195 ? 1.864 -2.872 14.759 1.00 84.75 195 VAL A N 1
ATOM 1510 C CA . VAL A 1 195 ? 2.063 -1.916 15.863 1.00 84.75 195 VAL A CA 1
ATOM 1511 C C . VAL A 1 195 ? 1.415 -0.572 15.532 1.00 84.75 195 VAL A C 1
ATOM 1513 O O . VAL A 1 195 ? 0.768 0.020 16.392 1.00 84.75 195 VAL A O 1
ATOM 1516 N N . LEU A 1 196 ? 1.517 -0.133 14.276 1.00 79.94 196 LEU A N 1
ATOM 1517 C CA . LEU A 1 196 ? 0.847 1.067 13.765 1.00 79.94 196 LEU A CA 1
ATOM 1518 C C . LEU A 1 196 ? -0.679 0.905 13.640 1.00 79.94 196 LEU A C 1
ATOM 1520 O O . LEU A 1 196 ? -1.379 1.872 13.369 1.00 79.94 196 LEU A O 1
ATOM 1524 N N . GLY A 1 197 ? -1.217 -0.303 13.827 1.00 82.19 197 GLY A N 1
ATOM 1525 C CA . GLY A 1 197 ? -2.656 -0.557 13.754 1.00 82.19 197 GLY A CA 1
ATOM 1526 C C . GLY A 1 197 ? -3.229 -0.580 12.333 1.00 82.19 197 GLY A C 1
ATOM 1527 O O . GLY A 1 197 ? -4.448 -0.570 12.186 1.00 82.19 197 GLY A O 1
ATOM 1528 N N . LEU A 1 198 ? -2.381 -0.654 11.301 1.00 85.56 198 LEU A N 1
ATOM 1529 C CA . LEU A 1 198 ? -2.777 -0.787 9.890 1.00 85.56 198 LEU A CA 1
ATOM 1530 C C . LEU A 1 198 ? -3.270 -2.207 9.569 1.00 85.56 198 LEU A C 1
ATOM 1532 O O . LEU A 1 198 ? -4.176 -2.409 8.757 1.00 85.56 198 LEU A O 1
ATOM 1536 N N . VAL A 1 199 ? -2.690 -3.207 10.236 1.00 90.69 199 VAL A N 1
ATOM 1537 C CA . VAL A 1 199 ? -3.004 -4.628 10.042 1.00 90.69 199 VAL A CA 1
ATOM 1538 C C . VAL A 1 199 ? -3.141 -5.361 11.377 1.00 90.69 199 VAL A C 1
ATOM 1540 O O . VAL A 1 199 ? -2.713 -4.881 12.424 1.00 90.69 199 VAL A O 1
ATOM 1543 N N . ARG A 1 200 ? -3.723 -6.561 11.346 1.00 90.56 200 ARG A N 1
ATOM 1544 C CA . ARG A 1 200 ? -3.746 -7.514 12.461 1.00 90.56 200 ARG A CA 1
ATOM 1545 C C . ARG A 1 200 ? -3.169 -8.846 12.016 1.00 90.56 200 ARG A C 1
ATOM 1547 O O . ARG A 1 200 ? -3.659 -9.444 11.061 1.00 90.56 200 ARG A O 1
ATOM 1554 N N . ILE A 1 201 ? -2.167 -9.327 12.741 1.00 92.00 201 ILE A N 1
ATOM 1555 C CA . ILE A 1 201 ? -1.568 -10.644 12.516 1.00 92.00 201 ILE A CA 1
ATOM 1556 C C . ILE A 1 201 ? -2.269 -11.656 13.428 1.00 92.00 201 ILE A C 1
ATOM 1558 O O . ILE A 1 201 ? -2.211 -11.536 14.650 1.00 92.00 201 ILE A O 1
ATOM 1562 N N . LEU A 1 202 ? -2.921 -12.662 12.842 1.00 90.69 202 LEU A N 1
ATOM 1563 C CA . LEU A 1 202 ? -3.542 -13.772 13.563 1.00 90.69 202 LEU A CA 1
ATOM 1564 C C . LEU A 1 202 ? -2.702 -15.048 13.359 1.00 90.69 202 LEU A C 1
ATOM 1566 O O . LEU A 1 202 ? -2.621 -15.546 12.228 1.00 90.69 202 LEU A O 1
ATOM 1570 N N . PRO A 1 203 ? -2.071 -15.602 14.417 1.00 87.75 203 PRO A N 1
ATOM 1571 C CA . PRO A 1 203 ? -1.240 -16.801 14.313 1.00 87.75 203 PRO A CA 1
ATOM 1572 C C . PRO A 1 203 ? -1.973 -17.960 13.626 1.00 87.75 203 PRO A C 1
ATOM 1574 O O . PRO A 1 203 ? -3.106 -18.283 13.973 1.00 87.75 203 PRO A O 1
ATOM 1577 N N . GLY A 1 204 ? -1.341 -18.558 12.613 1.00 87.56 204 GLY A N 1
ATOM 1578 C CA . GLY A 1 204 ? -1.906 -19.662 11.824 1.00 87.56 204 GLY A CA 1
ATOM 1579 C C . GLY A 1 204 ? -3.027 -19.277 10.847 1.00 87.56 204 GLY A C 1
ATOM 1580 O O . GLY A 1 204 ? -3.340 -20.061 9.957 1.00 87.56 204 GLY A O 1
ATOM 1581 N N . GLN A 1 205 ? -3.601 -18.076 10.957 1.00 90.38 205 GLN A N 1
ATOM 1582 C CA . GLN A 1 205 ? -4.715 -17.628 10.115 1.00 90.38 205 GLN A CA 1
ATOM 1583 C C . GLN A 1 205 ? -4.275 -16.638 9.032 1.00 90.38 205 GLN A C 1
ATOM 1585 O O . GLN A 1 205 ? -4.838 -16.646 7.938 1.00 90.38 205 GLN A O 1
ATOM 1590 N N . GLY A 1 206 ? -3.243 -15.834 9.298 1.00 91.81 206 GLY A N 1
ATOM 1591 C CA . GLY A 1 206 ? -2.669 -14.868 8.360 1.00 91.81 206 GLY A CA 1
ATOM 1592 C C . GLY A 1 206 ? -2.795 -13.427 8.845 1.00 91.81 206 GLY A C 1
ATOM 1593 O O . GLY A 1 206 ? -3.054 -13.174 10.022 1.00 91.81 206 GLY A O 1
ATOM 1594 N N . THR A 1 207 ? -2.599 -12.487 7.927 1.00 94.62 207 THR A N 1
ATOM 1595 C CA . THR A 1 207 ? -2.626 -11.050 8.216 1.00 94.62 207 THR A CA 1
ATOM 1596 C C . THR A 1 207 ? -3.861 -10.418 7.594 1.00 94.62 207 THR A C 1
ATOM 1598 O O . THR A 1 207 ? -4.208 -10.734 6.459 1.00 94.62 207 THR A O 1
ATOM 1601 N N . PHE A 1 208 ? -4.521 -9.534 8.335 1.00 93.69 208 PHE A N 1
ATOM 1602 C CA . PHE A 1 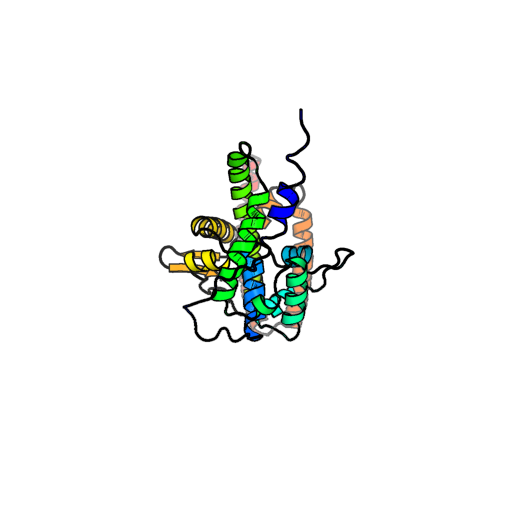208 ? -5.788 -8.919 7.949 1.00 93.69 208 PHE A CA 1
ATOM 1603 C C . PHE A 1 208 ? -5.703 -7.399 8.040 1.00 93.69 208 PHE A C 1
ATOM 1605 O O . PHE A 1 208 ? -5.048 -6.879 8.942 1.00 93.69 208 PHE A O 1
ATOM 1612 N N . VAL A 1 209 ? -6.395 -6.684 7.157 1.00 92.12 209 VAL A N 1
ATOM 1613 C CA . VAL A 1 209 ? -6.552 -5.228 7.254 1.00 92.12 209 VAL A CA 1
ATOM 1614 C C . VAL A 1 209 ? -7.289 -4.893 8.551 1.00 92.12 209 VAL A C 1
ATOM 1616 O O . VAL A 1 209 ? -8.266 -5.556 8.920 1.00 92.12 209 VAL A O 1
ATOM 1619 N N . ALA A 1 210 ? -6.830 -3.877 9.278 1.00 87.12 210 ALA A N 1
ATOM 1620 C CA . ALA A 1 210 ? -7.470 -3.487 10.526 1.00 87.12 210 ALA A CA 1
ATOM 1621 C C . ALA A 1 210 ? -8.925 -3.033 10.295 1.00 87.12 210 ALA A C 1
ATOM 1623 O O . ALA A 1 210 ? -9.198 -2.144 9.499 1.00 87.12 210 ALA A O 1
ATOM 1624 N N . SER A 1 211 ? -9.873 -3.657 11.007 1.00 75.69 211 SER A N 1
ATOM 1625 C CA . SER A 1 211 ? -11.317 -3.399 10.861 1.00 75.69 211 SER A CA 1
ATOM 1626 C C . SER A 1 211 ? -11.905 -2.445 11.906 1.00 75.69 211 SER A C 1
ATOM 1628 O O . SER A 1 211 ? -13.069 -2.074 11.810 1.00 75.69 211 SER A O 1
ATOM 1630 N N . LYS A 1 212 ? -11.133 -2.090 12.942 1.00 64.56 212 LYS A N 1
ATOM 1631 C CA . LYS A 1 212 ? -11.557 -1.176 14.011 1.00 64.56 212 LYS A CA 1
ATOM 1632 C C . LYS A 1 212 ? -10.719 0.096 13.920 1.00 64.56 212 LYS A C 1
ATOM 1634 O O . LYS A 1 212 ? -9.560 0.103 14.323 1.00 64.56 212 LYS A O 1
ATOM 1639 N N . SER A 1 213 ? -11.332 1.145 13.387 1.00 54.12 213 SER A N 1
ATOM 1640 C CA . SER A 1 213 ? -10.756 2.459 13.071 1.00 54.12 213 SER A CA 1
ATOM 1641 C C . SER A 1 213 ? -10.155 3.215 14.265 1.00 54.12 213 SER A C 1
ATOM 1643 O O . SER A 1 213 ? -9.343 4.109 14.061 1.00 54.12 213 SER A O 1
ATOM 1645 N N . ALA A 1 214 ? -10.487 2.851 15.508 1.00 50.81 214 ALA A N 1
ATOM 1646 C CA . ALA A 1 214 ? -10.043 3.600 16.686 1.00 50.81 214 ALA A CA 1
ATOM 1647 C C . ALA A 1 214 ? -8.538 3.451 16.998 1.00 50.81 214 ALA A C 1
ATOM 1649 O O . ALA A 1 214 ? -7.906 4.414 17.417 1.00 50.81 214 ALA A O 1
ATOM 1650 N N . ASN A 1 215 ? -7.926 2.282 16.773 1.00 55.84 215 ASN A N 1
ATOM 1651 C CA . ASN A 1 215 ? -6.530 2.056 17.196 1.00 55.84 215 ASN A CA 1
ATOM 1652 C C . ASN A 1 215 ? -5.480 2.552 16.191 1.00 55.84 215 ASN A C 1
ATOM 1654 O O . ASN A 1 215 ? -4.308 2.634 16.544 1.00 55.84 215 ASN A O 1
ATOM 1658 N N . PHE A 1 216 ? -5.901 2.887 14.971 1.00 56.22 216 PHE A N 1
ATOM 1659 C CA . PHE A 1 216 ? -5.042 3.269 13.844 1.00 56.22 216 PHE A CA 1
ATOM 1660 C C . PHE A 1 216 ? -4.229 4.546 14.106 1.00 56.22 216 PHE A C 1
ATOM 1662 O O . PHE A 1 216 ? -3.140 4.723 13.577 1.00 56.22 216 PHE A O 1
ATOM 1669 N N . PHE A 1 217 ? -4.756 5.436 14.947 1.00 59.06 217 PHE A N 1
ATOM 1670 C CA . PHE A 1 217 ? -4.167 6.748 15.209 1.00 59.06 217 PHE A CA 1
ATOM 1671 C C . PHE A 1 217 ? -3.793 6.966 16.674 1.00 59.06 217 PHE A C 1
ATOM 1673 O O . PHE A 1 217 ? -2.942 7.802 16.957 1.00 59.06 217 PHE A O 1
ATOM 1680 N N . MET A 1 218 ? -4.375 6.212 17.613 1.00 61.28 218 MET A N 1
ATOM 1681 C CA . MET A 1 218 ? -4.223 6.518 19.036 1.00 61.28 218 MET A CA 1
ATOM 1682 C C . MET A 1 218 ? -2.779 6.416 19.522 1.00 61.28 218 MET A C 1
ATOM 1684 O O . MET A 1 218 ? -2.318 7.358 20.145 1.00 61.28 218 MET A O 1
ATOM 1688 N N . ALA A 1 219 ? -2.039 5.343 19.223 1.00 63.09 219 ALA A N 1
ATOM 1689 C CA . ALA A 1 219 ? -0.702 5.177 19.801 1.00 63.09 219 ALA A CA 1
ATOM 1690 C C . ALA A 1 219 ? 0.307 6.251 19.333 1.00 63.09 219 ALA A C 1
ATOM 1692 O O . ALA A 1 219 ? 0.899 6.896 20.201 1.00 63.09 219 ALA A O 1
ATOM 1693 N N . PRO A 1 220 ? 0.484 6.526 18.023 1.00 63.75 220 PRO A N 1
ATOM 1694 C CA . PRO A 1 220 ? 1.377 7.596 17.574 1.00 63.75 220 PRO A CA 1
ATOM 1695 C C . PRO A 1 220 ? 0.950 8.981 18.077 1.00 63.75 220 PRO A C 1
ATOM 1697 O O . PRO A 1 220 ? 1.787 9.7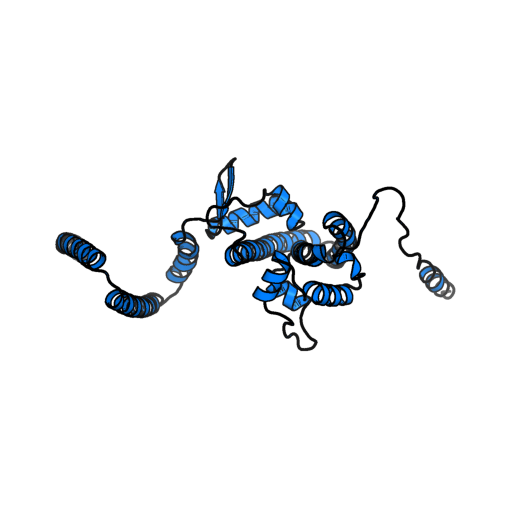16 18.596 1.00 63.75 220 PRO A O 1
ATOM 1700 N N . LEU A 1 221 ? -0.349 9.312 18.014 1.00 66.12 221 LEU A N 1
ATOM 1701 C CA . LEU A 1 221 ? -0.853 10.583 18.545 1.00 66.12 221 LEU A CA 1
ATOM 1702 C C . LEU A 1 221 ? -0.637 10.694 20.056 1.00 66.12 221 LEU A C 1
ATOM 1704 O O . LEU A 1 221 ? -0.207 11.743 20.521 1.00 66.12 221 LEU A O 1
ATOM 1708 N N . SER A 1 222 ? -0.872 9.630 20.830 1.00 67.56 222 SER A N 1
ATOM 1709 C CA . SER A 1 222 ? -0.627 9.620 22.276 1.00 67.56 222 SER A CA 1
ATOM 1710 C C . SER A 1 222 ? 0.827 9.945 22.611 1.00 67.56 222 SER A C 1
ATOM 1712 O O . SER A 1 222 ? 1.059 10.718 23.535 1.00 67.56 222 SER A O 1
ATOM 1714 N N . TRP A 1 223 ? 1.799 9.427 21.853 1.00 66.56 223 TRP A N 1
ATOM 1715 C CA . TRP A 1 223 ? 3.213 9.768 22.043 1.00 66.56 223 TRP A CA 1
ATOM 1716 C C . TRP A 1 223 ? 3.524 11.214 21.663 1.00 66.56 223 TRP A C 1
ATOM 1718 O O . TRP A 1 223 ? 4.197 11.904 22.426 1.00 66.56 223 TRP A O 1
ATOM 1728 N N . THR A 1 224 ? 2.999 11.704 20.536 1.00 68.19 224 THR A N 1
ATOM 1729 C CA . THR A 1 224 ? 3.121 13.119 20.150 1.00 68.19 224 THR A CA 1
ATOM 1730 C C . THR A 1 224 ? 2.538 14.046 21.222 1.00 68.19 224 THR A C 1
ATOM 1732 O O . THR A 1 224 ? 3.119 15.087 21.528 1.00 68.19 224 THR A O 1
ATOM 1735 N N . PHE A 1 225 ? 1.419 13.660 21.839 1.00 68.06 225 PHE A N 1
ATOM 1736 C CA . PHE A 1 225 ? 0.799 14.412 22.927 1.00 68.06 225 PHE A CA 1
ATOM 1737 C C . PHE A 1 225 ? 1.579 14.328 24.240 1.00 68.06 225 PHE A C 1
ATOM 1739 O O . PHE A 1 225 ? 1.722 15.347 24.908 1.00 68.06 225 PHE A O 1
ATOM 1746 N N . LEU A 1 226 ? 2.106 13.152 24.589 1.00 67.62 226 LEU A N 1
ATOM 1747 C CA . LEU A 1 226 ? 2.870 12.931 25.819 1.00 67.62 226 LEU A CA 1
ATOM 1748 C C . LEU A 1 226 ? 4.225 13.653 25.807 1.00 67.62 226 LEU A C 1
ATOM 1750 O O . LEU A 1 226 ? 4.654 14.158 26.838 1.00 67.62 226 LEU A O 1
ATOM 1754 N N . LEU A 1 227 ? 4.899 13.679 24.654 1.00 70.00 227 LEU A N 1
ATOM 1755 C CA . LEU A 1 227 ? 6.248 14.237 24.503 1.00 70.00 227 LEU A CA 1
ATOM 1756 C C . LEU A 1 227 ? 6.254 15.725 24.118 1.00 70.00 227 LEU A C 1
ATOM 1758 O O . LEU A 1 227 ? 7.300 16.366 24.178 1.00 70.00 227 LEU A O 1
ATOM 1762 N N . GLY A 1 228 ? 5.112 16.279 23.704 1.00 68.44 228 GLY A N 1
ATOM 1763 C CA . GLY A 1 228 ? 4.991 17.690 23.347 1.00 68.44 228 GLY A CA 1
ATOM 1764 C C . GLY A 1 228 ? 4.753 18.575 24.569 1.00 68.44 228 GLY A C 1
ATOM 1765 O O . GLY A 1 228 ? 3.638 18.618 25.095 1.00 68.44 228 GLY A O 1
ATOM 1766 N N . GLU A 1 229 ? 5.762 19.341 24.985 1.00 55.91 229 GLU A N 1
ATOM 1767 C CA . GLU A 1 229 ? 5.564 20.445 25.928 1.00 55.91 229 GLU A CA 1
ATOM 1768 C C . GLU A 1 229 ? 4.589 21.463 25.293 1.00 55.91 229 GLU A C 1
ATOM 1770 O O . GLU A 1 229 ? 4.816 21.938 24.183 1.00 55.91 229 GLU A O 1
ATOM 1775 N N . HIS A 1 230 ? 3.474 21.764 25.976 1.00 56.47 230 HIS A N 1
ATOM 1776 C CA . HIS A 1 230 ? 2.375 22.668 25.559 1.00 56.47 230 HIS A CA 1
ATOM 1777 C C . HIS A 1 230 ? 1.232 22.106 24.676 1.00 56.47 230 HIS A C 1
ATOM 1779 O O . HIS A 1 230 ? 0.508 22.876 24.043 1.00 56.47 230 HIS A O 1
ATOM 1785 N N . ASN A 1 231 ? 0.965 20.795 24.679 1.00 64.88 231 ASN A N 1
ATOM 1786 C CA . ASN A 1 231 ? -0.050 20.206 23.784 1.00 64.88 231 ASN A CA 1
ATOM 1787 C C . ASN A 1 231 ? -1.532 20.349 24.220 1.00 64.88 231 ASN A C 1
ATOM 1789 O O . ASN A 1 231 ? -2.429 20.327 23.379 1.00 64.88 231 ASN A O 1
ATOM 1793 N N . LEU A 1 232 ? -1.825 20.531 25.517 1.00 69.38 232 LEU A N 1
ATOM 1794 C CA . LEU A 1 232 ? -3.213 20.546 26.025 1.00 69.38 232 LEU A CA 1
ATOM 1795 C C . LEU A 1 232 ? -4.068 21.690 25.457 1.00 69.38 232 LEU A C 1
ATOM 1797 O O . LEU A 1 232 ? -5.231 21.469 25.127 1.00 69.38 232 LEU A O 1
ATOM 1801 N N . GLY A 1 233 ? -3.502 22.892 25.312 1.00 74.81 233 GLY A N 1
ATOM 1802 C CA . GLY A 1 233 ? -4.225 24.045 24.763 1.00 74.81 233 GLY A CA 1
ATOM 1803 C C . GLY A 1 233 ? -4.673 23.805 23.321 1.00 74.81 233 GLY A C 1
ATOM 1804 O O . GLY A 1 233 ? -5.847 23.972 23.007 1.00 74.81 233 GLY A O 1
ATOM 1805 N N . ASN A 1 234 ? -3.766 23.305 22.479 1.00 73.50 234 ASN A N 1
ATOM 1806 C CA . ASN A 1 234 ? -4.057 22.983 21.082 1.00 73.50 234 ASN A CA 1
ATOM 1807 C C . ASN A 1 234 ? -5.084 21.850 20.954 1.00 73.50 234 ASN A C 1
ATOM 1809 O O . ASN A 1 234 ? -5.974 21.932 20.109 1.00 73.50 234 ASN A O 1
ATOM 1813 N N . ILE A 1 235 ? -5.013 20.825 21.815 1.00 75.50 235 ILE A N 1
ATOM 1814 C CA . ILE A 1 235 ? -6.022 19.755 21.860 1.00 75.50 235 ILE A CA 1
ATOM 1815 C C . ILE A 1 235 ? -7.402 20.335 22.167 1.00 75.50 235 ILE A C 1
ATOM 1817 O O . ILE A 1 235 ? -8.362 20.017 21.467 1.00 75.50 235 ILE A O 1
ATOM 1821 N N . ILE A 1 236 ? -7.509 21.183 23.196 1.00 81.19 236 ILE A N 1
ATOM 1822 C CA . ILE A 1 236 ? -8.778 21.819 23.565 1.00 81.19 236 ILE A CA 1
ATOM 1823 C C . ILE A 1 236 ? -9.285 22.670 22.400 1.00 81.19 236 ILE A C 1
ATOM 1825 O O . ILE A 1 236 ? -10.454 22.566 22.057 1.00 81.19 236 ILE A O 1
ATOM 1829 N N . THR A 1 237 ? -8.423 23.441 21.733 1.00 82.06 237 THR A N 1
ATOM 1830 C CA . THR A 1 237 ? -8.813 24.238 20.561 1.00 82.06 237 THR A CA 1
ATOM 1831 C C . THR A 1 237 ? -9.381 23.374 19.436 1.00 82.06 237 THR A C 1
ATOM 1833 O O . THR A 1 237 ? -10.481 23.650 18.957 1.00 82.06 237 THR A O 1
ATOM 1836 N N . VAL A 1 238 ? -8.675 22.311 19.035 1.00 84.38 238 VAL A N 1
ATOM 1837 C CA . VAL A 1 238 ? -9.137 21.397 17.977 1.00 84.38 238 VAL A CA 1
ATOM 1838 C C . VAL A 1 238 ? -10.445 20.722 18.383 1.00 84.38 238 VAL A C 1
ATOM 1840 O O . VAL A 1 238 ? -11.380 20.659 17.586 1.00 84.38 238 VAL A O 1
ATOM 1843 N N . ARG A 1 239 ? -10.540 20.265 19.636 1.00 84.75 239 ARG A N 1
ATOM 1844 C CA . ARG A 1 239 ? -11.751 19.655 20.185 1.00 84.75 239 ARG A CA 1
ATOM 1845 C C . ARG A 1 239 ? -12.932 20.617 20.122 1.00 84.75 239 ARG A C 1
ATOM 1847 O O . ARG A 1 239 ? -13.959 20.238 19.577 1.00 84.75 239 ARG A O 1
ATOM 1854 N N . THR A 1 240 ? -12.779 21.849 20.599 1.00 89.75 240 THR A N 1
ATOM 1855 C CA . THR A 1 240 ? -13.848 22.856 20.578 1.00 89.75 240 THR A CA 1
ATOM 1856 C C . THR A 1 240 ? -14.326 23.137 19.153 1.00 89.75 240 THR A C 1
ATOM 1858 O O . THR A 1 240 ? -15.528 23.205 18.917 1.00 89.75 240 THR A O 1
ATOM 1861 N N . MET A 1 241 ? -13.412 23.244 18.181 1.00 91.56 241 MET A N 1
ATOM 1862 C CA . MET A 1 241 ? -13.777 23.463 16.773 1.00 91.56 241 MET A CA 1
ATOM 1863 C C . MET A 1 241 ? -14.574 22.290 16.179 1.00 91.56 241 MET A C 1
ATOM 1865 O O . MET A 1 241 ? -15.553 22.501 15.454 1.00 91.56 241 MET A O 1
ATOM 1869 N N . LEU A 1 242 ? -14.162 21.054 16.485 1.00 89.50 242 LEU A N 1
ATOM 1870 C CA . LEU A 1 242 ? -14.852 19.844 16.037 1.00 89.50 242 LEU A CA 1
ATOM 1871 C C . LEU A 1 242 ? -16.203 19.665 16.737 1.00 89.50 242 LEU A C 1
ATOM 1873 O O . LEU A 1 242 ? -17.176 19.329 16.067 1.00 89.50 242 LEU A O 1
ATOM 1877 N N . GLU A 1 243 ? -16.281 19.901 18.047 1.00 92.12 243 GLU A N 1
ATOM 1878 C CA . GLU A 1 243 ? -17.512 19.788 18.838 1.00 92.12 243 GLU A CA 1
ATOM 1879 C C . GLU A 1 243 ? -18.553 20.817 18.411 1.00 92.12 243 GLU A C 1
ATOM 1881 O O . GLU A 1 243 ? -19.707 20.443 18.215 1.00 92.12 243 GLU A O 1
ATOM 1886 N N . ASP A 1 244 ? -18.163 22.074 18.191 1.00 93.75 244 ASP A N 1
ATOM 1887 C CA . ASP A 1 244 ? -19.075 23.113 17.702 1.00 93.75 244 ASP A CA 1
ATOM 1888 C C . ASP A 1 244 ? -19.663 22.734 16.336 1.00 93.75 244 ASP A C 1
ATOM 1890 O O . ASP A 1 244 ? -20.880 22.711 16.137 1.00 93.75 244 ASP A O 1
ATOM 1894 N N . THR A 1 245 ? -18.795 22.346 15.399 1.00 92.25 245 THR A N 1
ATOM 1895 C CA . THR A 1 245 ? -19.220 21.972 14.046 1.00 92.25 245 THR A CA 1
ATOM 1896 C C . THR A 1 245 ? -20.088 20.719 14.048 1.00 92.25 245 THR A C 1
ATOM 1898 O O . THR A 1 245 ? -21.105 20.679 13.355 1.00 92.25 245 THR A O 1
ATOM 1901 N N . SER A 1 246 ? -19.723 19.716 14.846 1.00 91.50 246 SER A N 1
ATOM 1902 C CA . SER A 1 246 ? -20.491 18.476 14.970 1.00 91.50 246 SER A CA 1
ATOM 1903 C C . SER A 1 246 ? -21.846 18.725 15.626 1.00 91.50 246 SER A C 1
ATOM 1905 O O . SER A 1 246 ? -22.848 18.223 15.132 1.00 91.50 246 SER A O 1
ATOM 1907 N N . SER A 1 247 ? -21.899 19.546 16.681 1.00 91.88 247 SER A N 1
ATOM 1908 C CA . SER A 1 247 ? -23.142 19.894 17.382 1.00 91.88 247 SER A CA 1
ATOM 1909 C C . SER A 1 247 ? -24.099 20.658 16.476 1.00 91.88 247 SER A C 1
ATOM 1911 O O . SER A 1 247 ? -25.286 20.348 16.440 1.00 91.88 247 SER A O 1
ATOM 1913 N N . ARG A 1 248 ? -23.583 21.610 15.687 1.00 93.06 248 ARG A N 1
ATOM 1914 C CA . ARG A 1 248 ? -24.375 22.329 14.682 1.00 93.06 248 ARG A CA 1
ATOM 1915 C C . ARG A 1 248 ? -24.946 21.377 13.630 1.00 93.06 248 ARG A C 1
ATOM 1917 O O . ARG A 1 248 ? -26.149 21.386 13.397 1.00 93.06 248 ARG A O 1
ATOM 1924 N N . LEU A 1 249 ? -24.104 20.531 13.030 1.00 92.31 249 LEU A N 1
ATOM 1925 C CA . LEU A 1 249 ? -24.539 19.570 12.009 1.00 92.31 249 LEU A CA 1
ATOM 1926 C C . LEU A 1 249 ? -25.527 18.532 12.558 1.00 92.31 249 LEU A C 1
ATOM 1928 O O . LEU A 1 249 ? -26.445 18.136 11.843 1.00 92.31 249 LEU A O 1
ATOM 1932 N N . ALA A 1 250 ? -25.343 18.096 13.806 1.00 90.38 250 ALA A N 1
ATOM 1933 C CA . ALA A 1 250 ? -26.265 17.199 14.488 1.00 90.38 250 ALA A CA 1
ATOM 1934 C C . ALA A 1 250 ? -27.613 17.888 14.726 1.00 90.38 250 ALA A C 1
ATOM 1936 O O . ALA A 1 250 ? -28.639 17.332 14.360 1.00 90.38 250 ALA A O 1
ATOM 1937 N N . ALA A 1 251 ? -27.624 19.123 15.237 1.00 91.56 251 ALA A N 1
ATOM 1938 C CA . ALA A 1 251 ? -28.856 19.879 15.463 1.00 91.56 251 ALA A CA 1
ATOM 1939 C C . ALA A 1 251 ? -29.660 20.120 14.171 1.00 91.56 251 ALA A C 1
ATOM 1941 O O . ALA A 1 251 ? -30.887 20.104 14.203 1.00 91.56 251 ALA A O 1
ATOM 1942 N N . GLU A 1 252 ? -28.989 20.307 13.030 1.00 93.38 252 GLU A N 1
ATOM 1943 C CA . GLU A 1 252 ? -29.646 20.479 11.725 1.00 93.38 252 GLU A CA 1
ATOM 1944 C C . GLU A 1 252 ? -30.290 19.193 11.181 1.00 93.38 252 GLU A C 1
ATOM 1946 O O . GLU A 1 252 ? -31.227 19.270 10.386 1.00 93.38 252 GLU A O 1
ATOM 1951 N N . LYS A 1 253 ? -29.775 18.018 11.561 1.00 92.38 253 LYS A N 1
ATOM 1952 C CA . LYS A 1 253 ? -30.157 16.722 10.971 1.00 92.38 253 LYS A CA 1
ATOM 1953 C C . LYS A 1 253 ? -30.835 15.759 11.941 1.00 92.38 253 LYS A C 1
ATOM 1955 O O . LYS A 1 253 ? -31.268 14.701 11.493 1.00 92.38 253 LYS A O 1
ATOM 1960 N N . ALA A 1 254 ? -30.904 16.102 13.224 1.00 92.00 254 ALA A N 1
ATOM 1961 C CA . ALA A 1 254 ? -31.368 15.203 14.269 1.00 92.00 254 ALA A CA 1
ATOM 1962 C C . ALA A 1 254 ? -32.803 14.728 14.021 1.00 92.00 254 ALA A C 1
ATOM 1964 O O . ALA A 1 254 ? -33.721 15.521 13.790 1.00 92.00 254 ALA A O 1
ATOM 1965 N N . THR A 1 255 ? -32.988 13.417 14.110 1.00 94.69 255 THR A N 1
ATOM 1966 C CA . THR A 1 255 ? -34.301 12.773 14.114 1.00 94.69 255 THR A CA 1
ATOM 1967 C C . THR A 1 255 ? -34.913 12.779 15.518 1.00 94.69 255 THR A C 1
ATOM 1969 O O . THR A 1 255 ? -34.227 12.981 16.521 1.00 94.69 255 THR A O 1
ATOM 1972 N N . ALA A 1 256 ? -36.226 12.551 15.611 1.00 91.81 256 ALA A N 1
ATOM 1973 C CA . ALA A 1 256 ? -36.912 12.489 16.903 1.00 91.81 256 ALA A CA 1
ATOM 1974 C C . ALA A 1 256 ? -36.401 11.334 17.785 1.00 91.81 256 ALA A C 1
ATOM 1976 O O . ALA A 1 256 ? -36.291 11.505 18.996 1.00 91.81 256 ALA A O 1
ATOM 1977 N N . GLU A 1 257 ? -36.054 10.191 17.182 1.00 92.69 257 GLU A N 1
ATOM 1978 C CA . GLU A 1 257 ? -35.477 9.047 17.898 1.00 92.69 257 GLU A CA 1
ATOM 1979 C C . GLU A 1 257 ? -34.081 9.365 18.457 1.00 92.69 257 GLU A C 1
ATOM 1981 O O . GLU A 1 257 ? -33.810 9.080 19.621 1.00 92.69 257 GLU A O 1
ATOM 1986 N N . GLU A 1 258 ? -33.220 10.028 17.678 1.00 90.50 258 GLU A N 1
ATOM 1987 C CA . GLU A 1 258 ? -31.883 10.438 18.137 1.00 90.50 258 GLU A CA 1
ATOM 1988 C C . GLU A 1 258 ? -31.949 11.479 19.269 1.00 90.50 258 GLU A C 1
ATOM 1990 O O . GLU A 1 258 ? -31.124 11.454 20.183 1.00 90.50 258 GLU A O 1
ATOM 1995 N N . LEU A 1 259 ? -32.940 12.381 19.253 1.00 90.06 259 LEU A N 1
ATOM 1996 C CA . LEU A 1 259 ? -33.148 13.358 20.330 1.00 90.06 259 LEU A CA 1
ATOM 1997 C C . LEU A 1 259 ? -33.581 12.697 21.647 1.00 90.06 259 LEU A C 1
ATOM 1999 O O . LEU A 1 259 ? -33.134 13.121 22.716 1.00 90.06 259 LEU A O 1
ATOM 2003 N N . ASP A 1 260 ? -34.421 11.663 21.584 1.00 91.69 260 ASP A N 1
ATOM 2004 C CA . ASP A 1 260 ? -34.858 10.902 22.761 1.00 91.69 260 ASP A CA 1
ATOM 2005 C C . ASP A 1 260 ? -33.706 10.067 23.352 1.00 91.69 260 ASP A C 1
ATOM 2007 O O . ASP A 1 260 ? -33.467 10.059 24.567 1.00 91.69 260 ASP A O 1
ATOM 2011 N N . GLU A 1 261 ? -32.896 9.451 22.485 1.00 91.31 261 GLU A N 1
ATOM 2012 C CA . GLU A 1 261 ? -31.676 8.746 22.887 1.00 91.31 261 GLU A CA 1
ATOM 2013 C C . GLU A 1 261 ? -30.662 9.704 23.538 1.00 91.31 261 GLU A C 1
ATOM 2015 O O . GLU A 1 261 ? -30.135 9.418 24.618 1.00 91.31 261 GLU A O 1
ATOM 2020 N N . MET A 1 262 ? -30.444 10.890 22.953 1.00 88.56 262 MET A N 1
ATOM 2021 C CA . MET A 1 262 ? -29.612 11.939 23.557 1.00 88.56 262 MET A CA 1
ATOM 2022 C C . MET A 1 262 ? -30.135 12.372 24.931 1.00 88.56 262 MET A C 1
ATOM 2024 O O . MET A 1 262 ? -29.338 12.537 25.859 1.00 88.56 262 MET A O 1
ATOM 2028 N N . GLY A 1 263 ? -31.453 12.528 25.086 1.00 89.56 263 GLY A N 1
ATOM 2029 C CA . GLY A 1 263 ? -32.080 12.835 26.373 1.00 89.56 263 GLY A CA 1
ATOM 2030 C C . GLY A 1 263 ? -31.759 11.776 27.429 1.00 89.56 263 GLY A C 1
ATOM 2031 O O . GLY A 1 263 ? -31.306 12.105 28.526 1.00 89.56 263 GLY A O 1
ATOM 2032 N N . THR A 1 264 ? -31.879 10.502 27.057 1.00 91.94 264 THR A N 1
ATOM 2033 C CA . THR A 1 264 ? -31.554 9.355 27.919 1.00 91.94 264 THR A CA 1
ATOM 2034 C C . THR A 1 264 ? -30.081 9.350 28.350 1.00 91.94 264 THR A C 1
ATOM 2036 O O . THR A 1 264 ? -29.765 9.125 29.525 1.00 91.94 264 THR A O 1
ATOM 2039 N N . ILE A 1 265 ? -29.160 9.646 27.424 1.00 88.69 265 ILE A N 1
ATOM 2040 C CA . ILE A 1 265 ? -27.720 9.753 27.709 1.00 88.69 265 ILE A CA 1
ATOM 2041 C C . ILE A 1 265 ? -27.437 10.907 28.681 1.00 88.69 265 ILE A C 1
ATOM 2043 O O . ILE A 1 265 ? -26.673 10.732 29.634 1.00 88.69 265 ILE A O 1
ATOM 2047 N N . ILE A 1 266 ? -28.060 12.074 28.481 1.00 88.38 266 ILE A N 1
ATOM 2048 C CA . ILE A 1 266 ? -27.881 13.243 29.356 1.00 88.38 266 ILE A CA 1
ATOM 2049 C C . ILE A 1 266 ? -28.401 12.951 30.764 1.00 88.38 266 ILE A C 1
ATOM 2051 O O . ILE A 1 266 ? -27.696 13.239 31.732 1.00 88.38 266 ILE A O 1
ATOM 2055 N N . SER A 1 267 ? -29.584 12.347 30.897 1.00 89.00 267 SER A N 1
ATOM 2056 C CA . SER A 1 267 ? -30.127 11.952 32.202 1.00 89.00 267 SER A CA 1
ATOM 2057 C C . SER A 1 267 ? -29.197 10.974 32.922 1.00 89.00 267 SER A C 1
ATOM 2059 O O . SER A 1 267 ? -28.864 11.186 34.087 1.00 89.00 267 SER A O 1
ATOM 2061 N N . SER A 1 268 ? -28.669 9.978 32.205 1.00 85.94 268 SER A N 1
ATOM 2062 C CA . SER A 1 268 ? -27.698 9.021 32.756 1.00 85.94 268 SER A CA 1
ATOM 2063 C C . SER A 1 268 ? -26.402 9.706 33.220 1.00 85.94 268 SER A C 1
ATOM 2065 O O . SER A 1 268 ? -25.853 9.387 34.274 1.00 85.94 268 SER A O 1
ATOM 2067 N N . ALA A 1 269 ? -25.902 10.684 32.459 1.00 81.44 269 ALA A N 1
ATOM 2068 C CA . ALA A 1 269 ? -24.717 11.457 32.830 1.00 81.44 269 ALA A CA 1
ATOM 2069 C C . ALA A 1 269 ? -24.959 12.368 34.051 1.00 81.44 269 ALA A C 1
ATOM 2071 O O . ALA A 1 269 ? -24.072 12.519 34.895 1.00 81.44 269 ALA A O 1
ATOM 2072 N N . GLN A 1 270 ? -26.155 12.952 34.174 1.00 81.12 270 GLN A N 1
ATOM 2073 C CA . GLN A 1 270 ? -26.548 13.785 35.315 1.00 81.12 270 GLN A CA 1
ATOM 2074 C C . GLN A 1 270 ? -26.628 12.995 36.623 1.00 81.12 270 GLN A C 1
ATOM 2076 O O . GLN A 1 270 ? -26.224 13.514 37.663 1.00 81.12 270 GLN A O 1
ATOM 2081 N N . GLU A 1 271 ? -27.054 11.734 36.581 1.00 80.75 271 GLU A N 1
ATOM 2082 C CA . GLU A 1 271 ? -27.051 10.852 37.755 1.00 80.75 271 GLU A CA 1
ATOM 2083 C C . GLU A 1 271 ? -25.631 10.507 38.241 1.00 80.75 271 GLU A C 1
ATOM 2085 O O . GLU A 1 271 ? -25.404 10.324 39.439 1.00 80.75 271 GLU A O 1
ATOM 2090 N N . LEU A 1 272 ? -24.645 10.472 37.337 1.00 72.31 272 LEU A N 1
ATOM 2091 C CA . LEU A 1 272 ? -23.246 10.154 37.656 1.00 72.31 272 LEU A CA 1
ATOM 2092 C C . LEU A 1 272 ? -22.420 11.369 38.115 1.00 72.31 272 LEU A C 1
ATOM 2094 O O . LEU A 1 272 ? -21.412 11.204 38.811 1.00 72.31 272 LEU A O 1
ATOM 2098 N N . LEU A 1 273 ? -22.834 12.591 37.769 1.00 67.00 273 LEU A N 1
ATOM 2099 C CA . LEU A 1 273 ? -22.133 13.836 38.118 1.00 67.00 273 LEU A CA 1
ATOM 2100 C C . LEU A 1 273 ? -21.864 14.000 39.634 1.00 67.00 273 LEU A C 1
ATOM 2102 O O . LEU A 1 273 ? -20.717 14.282 39.997 1.00 67.00 273 LEU A O 1
ATOM 2106 N N . PRO A 1 274 ? -22.831 13.759 40.545 1.00 66.06 274 PRO A N 1
ATOM 2107 C CA . PRO A 1 274 ? -22.601 13.823 41.993 1.00 66.06 274 PRO A CA 1
ATOM 2108 C C . PRO A 1 274 ? -21.539 12.829 42.494 1.00 66.06 274 PRO A C 1
ATOM 2110 O O . PRO A 1 274 ? -20.794 13.118 43.433 1.00 66.06 274 PRO A O 1
ATOM 2113 N N . ILE A 1 275 ? -21.429 11.661 41.858 1.00 60.72 275 ILE A N 1
ATOM 2114 C CA . ILE A 1 275 ? -20.499 10.586 42.241 1.00 60.72 275 ILE A CA 1
ATOM 2115 C C . ILE A 1 275 ? -19.061 10.940 41.832 1.00 60.72 275 ILE A C 1
ATOM 2117 O O . ILE A 1 275 ? -18.110 10.667 42.568 1.00 60.72 275 ILE A O 1
ATOM 2121 N N . ILE A 1 276 ? -18.891 11.588 40.679 1.00 57.38 276 ILE A N 1
ATOM 2122 C CA . ILE A 1 276 ? -17.580 12.007 40.163 1.00 57.38 276 ILE A CA 1
ATOM 2123 C C . ILE A 1 276 ? -17.068 13.232 40.924 1.00 57.38 276 ILE A C 1
ATOM 2125 O O . ILE A 1 276 ? -15.903 13.267 41.326 1.00 57.38 276 ILE A O 1
ATOM 2129 N N . ILE A 1 277 ? -17.943 14.213 41.172 1.00 59.06 277 ILE A N 1
ATOM 2130 C CA . ILE A 1 277 ? -17.592 15.404 41.949 1.00 59.06 277 ILE A CA 1
ATOM 2131 C C . ILE A 1 277 ? -17.257 15.003 43.390 1.00 59.06 277 ILE A C 1
ATOM 2133 O O . ILE A 1 277 ? -16.221 15.424 43.891 1.00 59.06 277 ILE A O 1
ATOM 2137 N N . SER A 1 278 ? -18.032 14.122 44.039 1.00 57.97 278 SER A N 1
ATOM 2138 C CA . SER A 1 278 ? -17.703 13.664 45.399 1.00 57.97 278 SER A CA 1
ATOM 2139 C C . SER A 1 278 ? -16.397 12.858 45.469 1.00 57.97 278 SER A C 1
ATOM 2141 O O . SER A 1 278 ? -15.579 13.139 46.341 1.00 57.97 278 SER A O 1
ATOM 2143 N N . ARG A 1 279 ? -16.113 11.925 44.545 1.00 52.59 279 ARG A N 1
ATOM 2144 C CA . ARG A 1 279 ? -14.827 11.188 44.557 1.00 52.59 279 ARG A CA 1
ATOM 2145 C C . ARG A 1 279 ? -13.610 12.091 44.358 1.00 52.59 279 ARG A C 1
ATOM 2147 O O . ARG A 1 279 ? -12.616 11.888 45.049 1.00 52.59 279 ARG A O 1
ATOM 2154 N N . ASN A 1 280 ? -13.695 13.084 43.470 1.00 47.81 280 ASN A N 1
ATOM 2155 C CA . ASN A 1 280 ? -12.575 13.983 43.182 1.00 47.81 280 ASN A CA 1
ATOM 2156 C C . ASN A 1 280 ? -12.399 15.092 44.237 1.00 47.81 280 ASN A C 1
ATOM 2158 O O . ASN A 1 280 ? -11.280 15.552 44.454 1.00 47.81 280 ASN A O 1
ATOM 2162 N N . PHE A 1 281 ? -13.471 15.492 44.932 1.00 45.84 281 PHE A N 1
ATOM 2163 C CA . PHE A 1 281 ? -13.407 16.492 46.005 1.00 45.84 281 PHE A CA 1
ATOM 2164 C C . PHE A 1 281 ? -12.713 15.943 47.265 1.00 45.84 281 PHE A C 1
ATOM 2166 O O . PHE A 1 281 ? -11.879 16.624 47.857 1.00 45.84 281 PHE A O 1
ATOM 2173 N N . TRP A 1 282 ? -12.970 14.681 47.639 1.00 44.34 282 TRP A N 1
ATOM 2174 C CA . TRP A 1 282 ? -12.318 14.048 48.797 1.00 44.34 282 TRP A CA 1
ATOM 2175 C C . TRP A 1 282 ? -10.860 13.639 48.530 1.00 44.34 282 TRP A C 1
ATOM 2177 O O . TRP A 1 282 ? -10.029 13.735 49.433 1.00 44.34 282 TRP A O 1
ATOM 2187 N N . SER A 1 283 ? -10.501 13.261 47.296 1.00 46.34 283 SER A N 1
ATOM 2188 C CA . SER A 1 283 ? -9.098 12.991 46.936 1.00 46.34 283 SER A CA 1
ATOM 2189 C C . SER A 1 283 ? -8.221 14.247 46.911 1.00 46.34 283 SER A C 1
ATOM 2191 O O . SER A 1 283 ? -7.011 14.145 47.076 1.00 46.34 283 SER A O 1
ATOM 2193 N N . MET A 1 284 ? -8.815 15.428 46.724 1.00 40.31 284 MET A N 1
ATOM 2194 C CA . MET A 1 284 ? -8.095 16.704 46.690 1.00 40.31 284 MET A CA 1
ATOM 2195 C C . MET A 1 284 ? -7.836 17.270 48.100 1.00 40.31 284 MET A C 1
ATOM 2197 O O . MET A 1 284 ? -6.830 17.942 48.308 1.00 40.31 284 MET A O 1
ATOM 2201 N N . ILE A 1 285 ? -8.683 16.935 49.084 1.00 45.91 285 ILE A N 1
ATOM 2202 C CA . ILE A 1 285 ? -8.481 17.289 50.503 1.00 45.91 285 ILE A CA 1
ATOM 2203 C C . ILE A 1 285 ? -7.384 16.422 51.146 1.00 45.91 285 ILE A C 1
ATOM 2205 O O . ILE A 1 285 ? -6.552 16.945 51.877 1.00 45.91 285 ILE A O 1
ATOM 2209 N N . LEU A 1 286 ? -7.303 15.129 50.808 1.00 42.44 286 LEU A N 1
ATOM 2210 C CA . LEU A 1 286 ? -6.295 14.198 51.349 1.00 42.44 286 LEU A CA 1
ATOM 2211 C C . LEU A 1 286 ? -4.851 14.449 50.872 1.00 42.44 286 LEU A C 1
ATOM 2213 O O . LEU A 1 286 ? -3.926 13.861 51.419 1.00 42.44 286 LEU A O 1
ATOM 2217 N N . ILE A 1 287 ? -4.640 15.300 49.864 1.00 44.06 287 ILE A N 1
ATOM 2218 C CA . ILE A 1 287 ? -3.296 15.692 49.399 1.00 44.06 287 ILE A CA 1
ATOM 2219 C C . ILE A 1 287 ? -2.789 16.947 50.145 1.00 44.06 287 ILE A C 1
ATOM 2221 O O . ILE A 1 287 ? -1.601 17.255 50.087 1.00 44.06 287 ILE A O 1
ATOM 2225 N N . PHE A 1 288 ? -3.656 17.648 50.889 1.00 36.62 288 PHE A N 1
ATOM 2226 C CA . PHE A 1 288 ? -3.332 18.907 51.577 1.00 36.62 288 PHE A CA 1
ATOM 2227 C C . PHE A 1 288 ? -3.574 18.905 53.101 1.00 36.62 288 PHE A C 1
ATOM 2229 O O . PHE A 1 288 ? -3.510 19.966 53.724 1.00 36.62 288 PHE A O 1
ATOM 2236 N N . THR A 1 289 ? -3.784 17.741 53.719 1.00 35.31 289 THR A N 1
ATOM 2237 C CA . THR A 1 289 ? -3.777 17.546 55.185 1.00 35.31 289 THR A CA 1
ATOM 2238 C C . THR A 1 289 ? -2.814 16.441 55.564 1.00 35.31 289 THR A C 1
ATOM 2240 O O . THR A 1 289 ? -2.003 16.661 56.488 1.00 35.31 289 THR A O 1
#

Secondary structure (DSSP, 8-state):
---SSSHHHHHHSSS---------SS-S-----GGGHHHHHHHHHHHTT--HHHHHHHHSB-TT--BSS-HHHHHHHHHH--TTHHHHHHHHHHHHT--GGGGGS-HHHHHHHHHHHHHHHHHTT--TTTHHHHHHHHHHHHHHHHHHHHHHHHHHHHHHTSS-TTPBPPPHHHHHHHHT--HHHHHHHHHHHHHTTSEEEETTTEEEE---TTHHHHHHHHHHHHH-TTHHHHHHHHHHHHHHHHHHHHHHH--HHHHHHHHHHHHHHHHHHHHHHHHHHHHHHTT--

Foldseek 3Di:
DDDDPPPVVVVVVVPPPPDPPPDDDDDDDQDQALVQLLCLVLLVCLQVLHALVRCQQPQQADPVSHGVDDSLVNLCCNPVNDPCSLVSLVSNCVVLVHDSSLSRGDPVSSNVVCVVSVVVVVVVPDDPDCVVVCVVVVLVVSLVSNLVNVLSVLVSCCVVVVADAFAFDDALVVSCSSNVHDSVSSVSSLVVCVQLQQWDQDPPPHIGGHNDPPSNPCPVVVCVQVPDDPCPVVVVVVVVVCCVVVVVVCVVDPDPVNVVVVVVVVVVVVVCVVVVCVVVVVVVVVVPD

Radius of gyration: 28.7 Å; chains: 1; bounding box: 96×48×87 Å